Protein AF-A0A955N5V7-F1 (afdb_monomer_lite)

Secondary structure (DSSP, 8-state):
-HHHHHHHHHHHHHHHHHHHHHHHHHHHHHHHHHHHHHHHHHHHHTGGGGHHHHHHHHHHHHHHHHHHHHHHHHHHHHHHHHHHHHHHHHHHHHHHHHHHHHHHHHHHHHHHHHHHHHHHHHHHHHHHHHHHHHHHHHHHHHHHHHHHHHHHHHHHHHHHHHHHHHHHHHHHHHHHHHSS--GGGHHHHHHHHHHHHHH--SHHHHHHHHHHHHTS---------SSS------

pLDDT: mean 82.28, std 16.66, range [31.59, 96.81]

Foldseek 3Di:
DVVLLVVLVVLLVVLVVLLVVLVVQLVVLVVQLVVLVVQLVVLVVVPPVSVVSNVVSVVSNVVSVVSNVVSVVSNVVSVVSNVVSVVVSVVVVVVVVVVPPVVVVVVVVVVVVVVVVVVVVVVVVVVVVVVVVVVVVVVVVVVVVVVVVVVVVVVVVVCCLVVVLVVQLVVLVVVVVVDDDPCVSVVVSVVSVVVNCVSDPDPLVNQCVVCVVVVHDRPPPPPPPPDDDPPDDD

Sequence (234 aa):
TLATVNVMEQALETTSRISEVVEEVEFIADQTRLLALNAAIEAARAGEHGRGFAVVADEVTKLANRSAQASEQIRTLATTVKGTTESAMSELQVLASLDLSETIEAQNKVLEMIKVMALKNEALKQSVGNNSGRSRELGEDVGQIVMSMQFQDITRQKLEHVYQPLERIHAPLQAVVDDNGETDMIPKVLEELRNIEHTYTMESERLTMESARSGQKAVIIGTGSDEGDNITLF

Structure (mmCIF, N/CA/C/O backbone):
data_AF-A0A955N5V7-F1
#
_entry.id   AF-A0A955N5V7-F1
#
loop_
_atom_site.group_PDB
_atom_site.id
_atom_site.type_symbol
_atom_site.label_atom_id
_atom_site.label_alt_id
_atom_site.label_comp_id
_atom_site.label_asym_id
_atom_site.label_entity_id
_atom_site.label_seq_id
_atom_site.pdbx_PDB_ins_code
_atom_site.Cartn_x
_atom_site.Cartn_y
_atom_site.Cartn_z
_atom_site.occupancy
_atom_site.B_iso_or_equiv
_atom_site.auth_seq_id
_atom_site.auth_comp_id
_atom_site.auth_asym_id
_atom_site.auth_atom_id
_atom_site.pdbx_PDB_model_num
ATOM 1 N N . THR A 1 1 ? -7.198 -7.766 8.676 1.00 65.62 1 THR A N 1
ATOM 2 C CA . THR A 1 1 ? -8.543 -7.188 8.489 1.00 65.62 1 THR A CA 1
ATOM 3 C C . THR A 1 1 ? -9.622 -8.144 8.972 1.00 65.62 1 THR A C 1
ATOM 5 O O . THR A 1 1 ? -10.214 -7.838 9.990 1.00 65.62 1 THR A O 1
ATOM 8 N N . LEU A 1 2 ? -9.817 -9.331 8.376 1.00 71.56 2 LEU A N 1
ATOM 9 C CA . LEU A 1 2 ? -10.842 -10.305 8.825 1.00 71.56 2 LEU A CA 1
ATOM 10 C C . LEU A 1 2 ? -10.710 -10.738 10.297 1.00 71.56 2 LEU A C 1
ATOM 12 O O . LEU A 1 2 ? -11.691 -10.727 11.031 1.00 71.56 2 LEU A O 1
ATOM 16 N N . ALA A 1 3 ? -9.495 -11.063 10.752 1.00 78.88 3 ALA A N 1
ATOM 17 C CA . ALA A 1 3 ? -9.255 -11.401 12.160 1.00 78.88 3 ALA A CA 1
ATOM 18 C C . ALA A 1 3 ? -9.577 -10.227 13.104 1.00 78.88 3 ALA A C 1
ATOM 20 O O . ALA A 1 3 ? -10.109 -10.425 14.188 1.00 78.88 3 ALA A O 1
ATOM 21 N N . THR A 1 4 ? -9.286 -9.001 12.669 1.00 80.75 4 THR A N 1
ATOM 22 C CA . THR A 1 4 ? -9.525 -7.769 13.427 1.00 80.75 4 THR A CA 1
ATOM 23 C C . THR A 1 4 ? -11.019 -7.460 13.543 1.00 80.75 4 THR A C 1
ATOM 25 O O . THR A 1 4 ? -11.477 -7.091 14.617 1.00 80.75 4 THR A O 1
ATOM 28 N N . VAL A 1 5 ? -11.782 -7.674 12.464 1.00 85.56 5 VAL A N 1
ATOM 29 C CA . VAL A 1 5 ? -13.248 -7.528 12.443 1.00 85.56 5 VAL A CA 1
ATOM 30 C C . VAL A 1 5 ? -13.909 -8.530 13.391 1.00 85.56 5 VAL A C 1
ATOM 32 O O . VAL A 1 5 ? -14.740 -8.134 14.198 1.00 85.56 5 VAL A O 1
ATOM 35 N N . ASN A 1 6 ? -13.480 -9.795 13.369 1.00 87.75 6 ASN A N 1
ATOM 36 C CA . ASN A 1 6 ? -14.024 -10.834 14.250 1.00 87.75 6 ASN A CA 1
ATOM 37 C C . ASN A 1 6 ? -13.771 -10.519 15.742 1.00 87.75 6 ASN A C 1
ATOM 39 O O . ASN A 1 6 ? -14.663 -10.643 16.573 1.00 87.75 6 ASN A O 1
ATOM 43 N N . VAL A 1 7 ? -12.579 -10.012 16.086 1.00 90.00 7 VAL A N 1
ATOM 44 C CA . VAL A 1 7 ? -12.280 -9.563 17.460 1.00 90.00 7 VAL A CA 1
ATOM 45 C C . VAL A 1 7 ? -13.183 -8.398 17.890 1.00 90.00 7 VAL A C 1
ATOM 47 O O . VAL A 1 7 ? -13.603 -8.352 19.045 1.00 90.00 7 VAL A O 1
ATOM 50 N N . MET A 1 8 ? -13.512 -7.471 16.986 1.00 90.12 8 MET A N 1
ATOM 51 C CA . MET A 1 8 ? -14.436 -6.370 17.289 1.00 90.12 8 MET A CA 1
ATOM 52 C C . MET A 1 8 ? -15.885 -6.846 17.455 1.00 90.12 8 MET A C 1
ATOM 54 O O . MET A 1 8 ? -16.560 -6.385 18.371 1.00 90.12 8 MET A O 1
ATOM 58 N N . GLU A 1 9 ? -16.352 -7.807 16.651 1.00 91.12 9 GLU A N 1
ATOM 59 C CA . GLU A 1 9 ? -17.670 -8.437 16.847 1.00 91.12 9 GLU A CA 1
ATOM 60 C C . GLU A 1 9 ? -17.763 -9.132 18.210 1.00 91.12 9 GLU A C 1
ATOM 62 O O . GLU A 1 9 ? -18.721 -8.919 18.953 1.00 91.12 9 GLU A O 1
ATOM 67 N N . GLN A 1 10 ? -16.730 -9.889 18.589 1.00 93.06 10 GLN A N 1
ATOM 68 C CA . GLN A 1 10 ? -16.655 -10.522 19.909 1.00 93.06 10 GLN A CA 1
ATOM 69 C C . GLN A 1 10 ? -16.638 -9.497 21.050 1.00 93.06 10 GLN A C 1
ATOM 71 O O . GLN A 1 10 ? -17.238 -9.729 22.104 1.00 93.06 10 GLN A O 1
ATOM 76 N N . ALA A 1 11 ? -15.966 -8.358 20.859 1.00 91.75 11 ALA A N 1
ATOM 77 C CA . ALA A 1 11 ? -15.975 -7.272 21.831 1.00 91.75 11 ALA A CA 1
ATOM 78 C C . ALA A 1 11 ? -17.388 -6.691 21.999 1.00 91.75 11 ALA A C 1
ATOM 80 O O . ALA A 1 11 ? -17.841 -6.554 23.134 1.00 91.75 11 ALA A O 1
ATOM 81 N N . LEU A 1 12 ? -18.114 -6.439 20.901 1.00 93.69 12 LEU A N 1
ATOM 82 C CA . LEU A 1 12 ? -19.502 -5.960 20.938 1.00 93.69 12 LEU A CA 1
ATOM 83 C C . LEU A 1 12 ? -20.442 -6.949 21.630 1.00 93.69 12 LEU A C 1
ATOM 85 O O . LEU A 1 12 ? -21.242 -6.544 22.476 1.00 93.69 12 LEU A O 1
ATOM 89 N N . GLU A 1 13 ? -20.320 -8.241 21.322 1.00 94.38 13 GLU A N 1
ATOM 90 C CA . GLU A 1 13 ? -21.098 -9.295 21.978 1.00 94.38 13 GLU A CA 1
ATOM 91 C C . GLU A 1 13 ? -20.817 -9.326 23.488 1.00 94.38 13 GLU A C 1
ATOM 93 O O . GLU A 1 13 ? -21.736 -9.335 24.310 1.00 94.38 13 GLU A O 1
ATOM 98 N N . THR A 1 14 ? -19.540 -9.260 23.871 1.00 93.50 14 THR A N 1
ATOM 99 C CA . THR A 1 14 ? -19.126 -9.231 25.279 1.00 93.50 14 THR A CA 1
ATOM 100 C C . THR A 1 14 ? -19.667 -7.993 25.991 1.00 93.50 14 THR A C 1
ATOM 102 O O . THR A 1 14 ? -20.168 -8.096 27.109 1.00 93.50 14 THR A O 1
ATOM 105 N N . THR A 1 15 ? -19.616 -6.822 25.353 1.00 93.69 15 THR A N 1
ATOM 106 C CA . THR A 1 15 ? -20.176 -5.583 25.904 1.00 93.69 15 THR A CA 1
ATOM 107 C C . THR A 1 15 ? -21.695 -5.663 26.071 1.00 93.69 15 THR A C 1
ATOM 109 O O . THR A 1 15 ? -22.199 -5.222 27.101 1.00 93.69 15 THR A O 1
ATOM 112 N N . SER A 1 16 ? -22.418 -6.282 25.132 1.00 92.12 16 SER A N 1
ATOM 113 C CA . SER A 1 16 ? -23.866 -6.515 25.260 1.00 92.12 16 SER A CA 1
ATOM 114 C C . SER A 1 16 ? -24.191 -7.387 26.473 1.00 92.12 16 SER A C 1
ATOM 116 O O . SER A 1 16 ? -25.044 -7.036 27.284 1.00 92.12 16 SER A O 1
ATOM 118 N N . ARG A 1 17 ? -23.444 -8.481 26.659 1.00 94.12 17 ARG A N 1
ATOM 119 C CA . ARG A 1 17 ? -23.600 -9.366 27.823 1.00 94.12 17 ARG A CA 1
ATOM 120 C C . ARG A 1 17 ? -23.289 -8.656 29.140 1.00 94.12 17 ARG A C 1
ATOM 122 O O . ARG A 1 17 ? -23.947 -8.913 30.142 1.00 94.12 17 ARG A O 1
ATOM 129 N N . ILE A 1 18 ? -22.307 -7.750 29.155 1.00 93.62 18 ILE A N 1
ATOM 130 C CA . ILE A 1 18 ? -22.038 -6.903 30.327 1.00 93.62 18 ILE A CA 1
ATOM 131 C C . ILE A 1 18 ? -23.254 -6.023 30.634 1.00 93.62 18 ILE A C 1
ATOM 133 O O . ILE A 1 18 ? -23.635 -5.924 31.796 1.00 93.62 18 ILE A O 1
ATOM 137 N N . SER A 1 19 ? -23.881 -5.408 29.626 1.00 92.75 19 SER A N 1
ATOM 138 C CA . SER A 1 19 ? -25.079 -4.584 29.832 1.00 92.75 19 SER A CA 1
ATOM 139 C C . SER A 1 19 ? -26.250 -5.370 30.430 1.00 92.75 19 SER A C 1
ATOM 141 O O . SER A 1 19 ? -26.906 -4.848 31.329 1.00 92.75 19 SER A O 1
ATOM 143 N N . GLU A 1 20 ? -26.469 -6.615 29.998 1.00 94.38 20 GLU A N 1
ATOM 144 C CA . GLU A 1 20 ? -27.498 -7.506 30.564 1.00 94.38 20 GLU A CA 1
ATOM 145 C C . GLU A 1 20 ? -27.231 -7.822 32.044 1.00 94.38 20 GLU A C 1
ATOM 147 O O . GLU A 1 20 ? -28.115 -7.680 32.886 1.00 94.38 20 GLU A O 1
ATOM 152 N N . VAL A 1 21 ? -25.990 -8.183 32.388 1.00 94.56 21 VAL A N 1
ATOM 153 C CA . VAL A 1 21 ? -25.603 -8.468 33.782 1.00 94.56 21 VAL A CA 1
ATOM 154 C C . VAL A 1 21 ? -25.748 -7.224 34.661 1.00 94.56 21 VAL A C 1
ATOM 156 O O . VAL A 1 21 ? -26.197 -7.312 35.800 1.00 94.56 21 VAL A O 1
ATOM 159 N N . VAL A 1 22 ? -25.381 -6.049 34.148 1.00 95.38 22 VAL A N 1
ATOM 160 C CA . VAL A 1 22 ? -25.518 -4.779 34.877 1.00 95.38 22 VAL A CA 1
ATOM 161 C C . VAL A 1 22 ? -26.985 -4.450 35.162 1.00 95.38 22 VAL A C 1
ATOM 163 O O . VAL A 1 22 ? -27.292 -3.972 36.251 1.00 95.38 22 VAL A O 1
ATOM 166 N N . GLU A 1 23 ? -27.890 -4.737 34.225 1.00 93.44 23 GLU A N 1
ATOM 167 C CA . GLU A 1 23 ? -29.333 -4.562 34.418 1.00 93.44 23 GLU A CA 1
ATOM 168 C C . GLU A 1 23 ? -29.894 -5.505 35.492 1.00 93.44 23 GLU A C 1
ATOM 170 O O . GLU A 1 23 ? -30.680 -5.080 36.338 1.00 93.44 23 GLU A O 1
ATOM 175 N N . GLU A 1 24 ? -29.424 -6.754 35.539 1.00 96.06 24 GLU A N 1
ATOM 176 C CA . GLU A 1 24 ? -29.772 -7.689 36.614 1.00 96.06 24 GLU A CA 1
ATOM 177 C C . GLU A 1 24 ? -29.267 -7.203 37.986 1.00 96.06 24 GLU A C 1
ATOM 179 O O . GLU A 1 24 ? -29.998 -7.251 38.977 1.00 96.06 24 GLU A O 1
ATOM 184 N N . VAL A 1 25 ? -28.038 -6.679 38.060 1.00 94.38 25 VAL A N 1
ATOM 185 C CA . VAL A 1 25 ? -27.474 -6.133 39.308 1.00 94.38 25 VAL A CA 1
ATOM 186 C C . VAL A 1 25 ? -28.246 -4.899 39.782 1.00 94.38 25 VAL A C 1
ATOM 188 O O . VAL A 1 25 ? -28.483 -4.753 40.983 1.00 94.38 25 VAL A O 1
ATOM 191 N N . GLU A 1 26 ? -28.665 -4.028 38.864 1.00 94.06 26 GLU A N 1
ATOM 192 C CA . GLU A 1 26 ? -29.501 -2.864 39.172 1.00 94.06 26 GLU A CA 1
ATOM 193 C C . GLU A 1 26 ? -30.865 -3.297 39.730 1.00 94.06 26 GLU A C 1
ATOM 195 O O . GLU A 1 26 ? -31.288 -2.817 40.784 1.00 94.06 26 GLU A O 1
ATOM 200 N N . PHE A 1 27 ? -31.494 -4.298 39.109 1.00 95.06 27 PHE A N 1
ATOM 201 C CA . PHE A 1 27 ? -32.735 -4.890 39.603 1.00 95.06 27 PHE A CA 1
ATOM 202 C C . PHE A 1 27 ? -32.583 -5.494 41.013 1.00 95.06 27 PHE A C 1
ATOM 204 O O . PHE A 1 27 ? -33.427 -5.2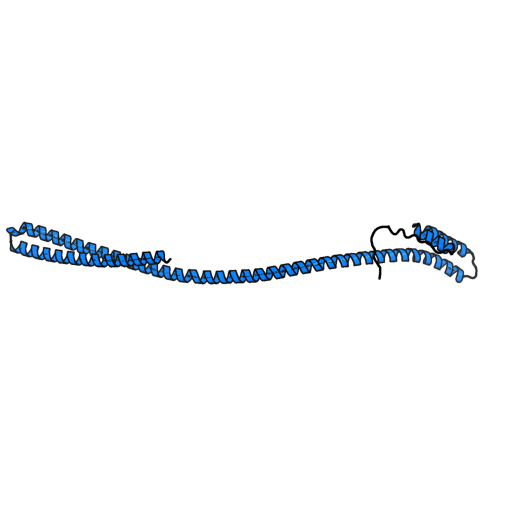66 41.886 1.00 95.06 27 PHE A O 1
ATOM 211 N N . ILE A 1 28 ? -31.491 -6.219 41.280 1.00 94.75 28 ILE A N 1
ATOM 212 C CA . ILE A 1 28 ? -31.186 -6.767 42.614 1.00 94.75 28 ILE A CA 1
ATOM 213 C C . ILE A 1 28 ? -30.969 -5.640 43.633 1.00 94.75 28 ILE A C 1
ATOM 215 O O . ILE A 1 28 ? -31.430 -5.744 44.776 1.00 94.75 28 ILE A O 1
ATOM 219 N N . ALA A 1 29 ? -30.285 -4.560 43.248 1.00 94.94 29 ALA A N 1
ATOM 220 C CA . ALA A 1 29 ? -30.069 -3.406 44.114 1.00 94.94 29 ALA A CA 1
ATOM 221 C C . ALA A 1 29 ? -31.404 -2.748 44.505 1.00 94.94 29 ALA A C 1
ATOM 223 O O . ALA A 1 29 ? -31.631 -2.492 45.690 1.00 94.94 29 ALA A O 1
ATOM 224 N N . ASP A 1 30 ? -32.323 -2.572 43.556 1.00 94.38 30 ASP A N 1
ATOM 225 C CA . ASP A 1 30 ? -33.658 -2.023 43.811 1.00 94.38 30 ASP A CA 1
ATOM 226 C C . ASP A 1 30 ? -34.514 -2.928 44.706 1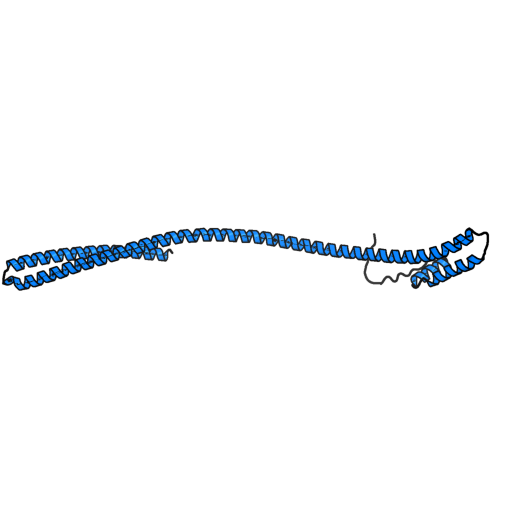.00 94.38 30 ASP A C 1
ATOM 228 O O . ASP A 1 30 ? -35.151 -2.450 45.654 1.00 94.38 30 ASP A O 1
ATOM 232 N N . GLN A 1 31 ? -34.487 -4.245 44.482 1.00 96.75 31 GLN A N 1
ATOM 233 C CA . GLN A 1 31 ? -35.154 -5.205 45.367 1.00 96.75 31 GLN A CA 1
ATOM 234 C C . GLN A 1 31 ? -34.576 -5.177 46.783 1.00 96.75 31 GLN A C 1
ATOM 236 O O . GLN A 1 31 ? -35.322 -5.172 47.764 1.00 96.75 31 GLN A O 1
ATOM 241 N N . THR A 1 32 ? -33.250 -5.115 46.901 1.00 95.50 32 THR A N 1
ATOM 242 C CA . THR A 1 32 ? -32.556 -5.025 48.191 1.00 95.50 32 THR A CA 1
ATOM 243 C C . THR A 1 32 ? -32.935 -3.736 48.915 1.00 95.50 32 THR A C 1
ATOM 245 O O . THR A 1 32 ? -33.173 -3.751 50.123 1.00 95.50 32 THR A O 1
ATOM 248 N N . ARG A 1 33 ? -33.074 -2.628 48.177 1.00 93.50 33 ARG A N 1
ATOM 249 C CA . ARG A 1 33 ? -33.538 -1.349 48.719 1.00 93.50 33 ARG A CA 1
ATOM 250 C C . ARG A 1 33 ? -34.971 -1.434 49.240 1.00 93.50 33 ARG A C 1
ATOM 252 O O . ARG A 1 33 ? -35.251 -0.935 50.327 1.00 93.50 33 ARG A O 1
ATOM 259 N N . LEU A 1 34 ? -35.871 -2.084 48.502 1.00 95.06 34 LEU A N 1
ATOM 260 C CA . LEU A 1 34 ? -37.255 -2.313 48.935 1.00 95.06 34 LEU A CA 1
ATOM 261 C C . LEU A 1 34 ? -37.338 -3.216 50.172 1.00 95.06 34 LEU A C 1
ATOM 263 O O . LEU A 1 34 ? -38.094 -2.926 51.099 1.00 95.06 34 LEU A O 1
ATOM 267 N N . LEU A 1 35 ? -36.538 -4.283 50.220 1.00 94.75 35 LEU A N 1
ATOM 268 C CA . LEU A 1 35 ? -36.431 -5.159 51.388 1.00 94.75 35 LEU A CA 1
ATOM 269 C C . LEU A 1 35 ? -35.928 -4.400 52.621 1.00 94.75 35 LEU A C 1
ATOM 271 O O . LEU A 1 35 ? -36.496 -4.542 53.705 1.00 94.75 35 LEU A O 1
ATOM 275 N N . ALA A 1 36 ? -34.906 -3.560 52.451 1.00 95.06 36 ALA A N 1
ATOM 276 C CA . ALA A 1 36 ? -34.367 -2.723 53.514 1.00 95.06 36 ALA A CA 1
ATOM 277 C C . ALA A 1 36 ? -35.389 -1.694 54.012 1.00 95.06 36 ALA A C 1
ATOM 279 O O . ALA A 1 36 ? -35.537 -1.510 55.218 1.00 95.06 36 ALA A O 1
ATOM 280 N N . LEU A 1 37 ? -36.158 -1.086 53.106 1.00 93.19 37 LEU A N 1
ATOM 281 C CA . LEU A 1 37 ? -37.239 -0.170 53.465 1.00 93.19 37 LEU A CA 1
ATOM 282 C C . LEU A 1 37 ? -38.325 -0.873 54.293 1.00 93.19 37 LEU A C 1
ATOM 284 O O . LEU A 1 37 ? -38.742 -0.353 55.326 1.00 93.19 37 LEU A O 1
ATOM 288 N N . ASN A 1 38 ? -38.743 -2.074 53.887 1.00 93.56 38 ASN A N 1
ATOM 289 C CA . ASN A 1 38 ? -39.705 -2.873 54.649 1.00 93.56 38 ASN A CA 1
ATOM 290 C C . ASN A 1 38 ? -39.162 -3.236 56.041 1.00 93.56 38 ASN A C 1
ATOM 292 O O . ASN A 1 38 ? -39.891 -3.151 57.029 1.00 93.56 38 ASN A O 1
ATOM 296 N N . ALA A 1 39 ? -37.872 -3.573 56.140 1.00 93.19 39 ALA A N 1
ATOM 297 C CA . ALA A 1 39 ? -37.212 -3.833 57.418 1.00 93.19 39 ALA A CA 1
ATOM 298 C C . ALA A 1 39 ? -37.135 -2.578 58.305 1.00 93.19 39 ALA A C 1
ATOM 300 O O . ALA A 1 39 ? -37.344 -2.676 59.512 1.00 93.19 39 ALA A O 1
ATOM 301 N N . ALA A 1 40 ? -36.894 -1.398 57.725 1.00 93.06 40 ALA A N 1
ATOM 302 C CA . ALA A 1 40 ? -36.892 -0.128 58.449 1.00 93.06 40 ALA A CA 1
ATOM 303 C C . ALA A 1 40 ? -38.285 0.220 59.002 1.00 93.06 40 ALA A C 1
ATOM 305 O O . ALA A 1 40 ? -38.401 0.657 60.149 1.00 93.06 40 ALA A O 1
ATOM 306 N N . ILE A 1 41 ? -39.347 -0.020 58.221 1.00 91.88 41 ILE A N 1
ATOM 307 C CA . ILE A 1 41 ? -40.740 0.168 58.657 1.00 91.88 41 ILE A CA 1
ATOM 308 C C . ILE A 1 41 ? -41.062 -0.759 59.835 1.00 91.88 41 ILE A C 1
ATOM 310 O O . ILE A 1 41 ? -41.598 -0.307 60.848 1.00 91.88 41 ILE A O 1
ATOM 314 N N . GLU A 1 42 ? -40.703 -2.041 59.741 1.00 93.62 42 GLU A N 1
ATOM 315 C CA . GLU A 1 42 ? -41.002 -3.006 60.802 1.00 93.62 42 GLU A CA 1
ATOM 316 C C . GLU A 1 42 ? -40.146 -2.763 62.059 1.00 93.62 42 GLU A C 1
ATOM 318 O O . GLU A 1 42 ? -40.632 -2.891 63.184 1.00 93.62 42 GLU A O 1
ATOM 323 N N . ALA A 1 43 ? -38.903 -2.300 61.891 1.00 93.31 43 ALA A N 1
ATOM 324 C CA . ALA A 1 43 ? -38.058 -1.845 62.991 1.00 93.31 43 ALA A CA 1
ATOM 325 C C . ALA A 1 43 ? -38.657 -0.627 63.716 1.00 93.31 43 ALA A C 1
ATOM 327 O O . ALA A 1 43 ? -38.667 -0.593 64.947 1.00 93.31 43 ALA A O 1
ATOM 328 N N . ALA A 1 44 ? -39.212 0.342 62.979 1.00 91.56 44 ALA A N 1
ATOM 329 C CA . ALA A 1 44 ? -39.926 1.475 63.568 1.00 91.56 44 ALA A CA 1
ATOM 330 C C . ALA A 1 44 ? -41.194 1.024 64.315 1.00 91.56 44 ALA A C 1
ATOM 332 O O . ALA A 1 44 ? -41.505 1.541 65.389 1.00 91.56 44 ALA A O 1
ATOM 333 N N . ARG A 1 45 ? -41.898 0.016 63.785 1.00 92.69 45 ARG A N 1
ATOM 334 C CA . ARG A 1 45 ? -43.103 -0.562 64.394 1.00 92.69 45 ARG A CA 1
ATOM 335 C C . ARG A 1 45 ? -42.818 -1.313 65.698 1.00 92.69 45 ARG A C 1
ATOM 337 O O . ARG A 1 45 ? -43.640 -1.271 66.611 1.00 92.69 45 ARG A O 1
ATOM 344 N N . ALA A 1 46 ? -41.657 -1.957 65.806 1.00 92.75 46 ALA A N 1
ATOM 345 C CA . ALA A 1 46 ? -41.200 -2.651 67.012 1.00 92.75 46 ALA A CA 1
ATOM 346 C C . ALA A 1 46 ? -40.694 -1.707 68.130 1.00 92.75 46 ALA A C 1
ATOM 348 O O . ALA A 1 46 ? -40.374 -2.171 69.228 1.00 92.75 46 ALA A O 1
ATOM 349 N N . GLY A 1 47 ? -40.619 -0.392 67.880 1.00 89.94 47 GLY A N 1
ATOM 350 C CA . GLY A 1 47 ? -40.224 0.611 68.871 1.00 89.94 47 GLY A CA 1
ATOM 351 C C . GLY A 1 47 ? -38.815 0.375 69.429 1.00 89.94 47 GLY A C 1
ATOM 352 O O . GLY A 1 47 ? -37.854 0.209 68.679 1.00 89.94 47 GLY A O 1
ATOM 353 N N . GLU A 1 48 ? -38.676 0.334 70.758 1.00 88.50 48 GLU A N 1
ATOM 354 C CA . GLU A 1 48 ? -37.378 0.125 71.429 1.00 88.50 48 GLU A CA 1
ATOM 355 C C . GLU A 1 48 ? -36.731 -1.228 71.083 1.00 88.50 48 GLU A C 1
ATOM 357 O O . GLU A 1 48 ? -35.507 -1.317 70.982 1.00 88.50 48 GLU A O 1
ATOM 362 N N . HIS A 1 49 ? -37.528 -2.271 70.821 1.00 88.88 49 HIS A N 1
ATOM 363 C CA . HIS A 1 49 ? -37.015 -3.594 70.445 1.00 88.88 49 HIS A CA 1
ATOM 364 C C . HIS A 1 49 ? -36.467 -3.644 69.007 1.00 88.88 49 HIS A C 1
ATOM 366 O O . HIS A 1 49 ? -35.697 -4.544 68.675 1.00 88.88 49 HIS A O 1
ATOM 372 N N . GLY A 1 50 ? -36.827 -2.674 68.159 1.00 90.25 50 GLY A N 1
ATOM 373 C CA . GLY A 1 50 ? -36.422 -2.600 66.753 1.00 90.25 50 GLY A CA 1
ATOM 374 C C . GLY A 1 50 ? -35.155 -1.785 66.481 1.00 90.25 50 GLY A C 1
ATOM 375 O O . GLY A 1 50 ? -34.679 -1.774 65.348 1.00 90.25 50 GLY A O 1
ATOM 376 N N . ARG A 1 51 ? -34.562 -1.126 67.489 1.00 88.31 51 ARG A N 1
ATOM 377 C CA . ARG A 1 51 ? -33.420 -0.204 67.305 1.00 88.31 51 ARG A CA 1
ATOM 378 C C . ARG A 1 51 ? -32.227 -0.814 66.562 1.00 88.31 51 ARG A C 1
ATOM 380 O O . ARG A 1 51 ? -31.661 -0.160 65.692 1.00 88.31 51 ARG A O 1
ATOM 387 N N . GLY A 1 52 ? -31.859 -2.058 66.872 1.00 90.38 52 GLY A N 1
ATOM 388 C CA . GLY A 1 52 ? -30.768 -2.755 66.179 1.00 90.38 52 GLY A CA 1
ATOM 389 C C . GLY A 1 52 ? -31.097 -3.067 64.715 1.00 90.38 52 GLY A C 1
ATOM 390 O O . GLY A 1 52 ? -30.252 -2.886 63.842 1.00 90.38 52 GLY A O 1
ATOM 391 N N . PHE A 1 53 ? -32.344 -3.457 64.432 1.00 91.06 53 PHE A N 1
ATOM 392 C CA . PHE A 1 53 ? -32.818 -3.718 63.070 1.00 91.06 53 PHE A CA 1
ATOM 393 C C . PHE A 1 53 ? -32.910 -2.442 62.231 1.00 91.06 53 PHE A C 1
ATOM 395 O O . PHE A 1 53 ? -32.607 -2.488 61.043 1.00 91.06 53 PHE A O 1
ATOM 402 N N . ALA A 1 54 ? -33.245 -1.303 62.843 1.00 92.69 54 ALA A N 1
ATOM 403 C CA . ALA A 1 54 ? -33.275 -0.012 62.159 1.00 92.69 54 ALA A CA 1
ATOM 404 C C . ALA A 1 54 ? -31.889 0.379 61.623 1.00 92.69 54 ALA A C 1
ATOM 406 O O . ALA A 1 54 ? -31.777 0.783 60.471 1.00 92.69 54 ALA A O 1
ATOM 407 N N . VAL A 1 55 ? -30.825 0.193 62.418 1.00 93.62 55 VAL A N 1
ATOM 408 C CA . VAL A 1 55 ? -29.443 0.487 61.989 1.00 93.62 55 VAL A CA 1
ATOM 409 C C . VAL A 1 55 ? -29.014 -0.419 60.833 1.00 93.62 55 VAL A C 1
ATOM 411 O O . VAL A 1 55 ? -28.415 0.052 59.869 1.00 93.62 55 VAL A O 1
ATOM 414 N N . VAL A 1 56 ? -29.345 -1.713 60.904 1.00 94.69 56 VAL A N 1
ATOM 415 C CA . VAL A 1 56 ? -29.039 -2.664 59.824 1.00 94.69 56 VAL A CA 1
ATOM 416 C C . VAL A 1 56 ? -29.801 -2.303 58.547 1.00 94.69 56 VAL A C 1
ATOM 418 O O . VAL A 1 56 ? -29.202 -2.276 57.477 1.00 94.69 56 VAL A O 1
ATOM 421 N N . ALA A 1 57 ? -31.091 -1.977 58.641 1.00 95.06 57 ALA A N 1
ATOM 422 C CA . ALA A 1 57 ? -31.906 -1.586 57.491 1.00 95.06 57 ALA A CA 1
ATOM 423 C C . ALA A 1 57 ? -31.378 -0.314 56.797 1.00 95.06 57 ALA A C 1
ATOM 425 O O . ALA A 1 57 ? -31.340 -0.242 55.565 1.00 95.06 57 ALA A O 1
ATOM 426 N N . ASP A 1 58 ? -30.904 0.662 57.573 1.00 94.44 58 ASP A N 1
ATOM 427 C CA . ASP A 1 58 ? -30.289 1.884 57.048 1.00 94.44 58 ASP A CA 1
ATOM 428 C C . ASP A 1 58 ? -28.980 1.587 56.297 1.00 94.44 58 ASP A C 1
ATOM 430 O O . ASP A 1 58 ? -28.732 2.118 55.210 1.00 94.44 58 ASP A O 1
ATOM 434 N N . GLU A 1 59 ? -28.152 0.686 56.834 1.00 96.44 59 GLU A N 1
ATOM 435 C CA . GLU A 1 59 ? -26.892 0.295 56.198 1.00 96.44 59 GLU A CA 1
ATOM 436 C C . GLU A 1 59 ? -27.126 -0.513 54.912 1.00 96.44 59 GLU A C 1
ATOM 438 O O . GLU A 1 59 ? -26.488 -0.249 53.890 1.00 96.44 59 GLU A O 1
ATOM 443 N N . VAL A 1 60 ? -28.106 -1.425 54.909 1.00 96.38 60 VAL A N 1
ATOM 444 C CA . VAL A 1 60 ? -28.513 -2.170 53.703 1.00 96.38 60 VAL A CA 1
ATOM 445 C C . VAL A 1 60 ? -29.046 -1.216 52.628 1.00 96.38 60 VAL A C 1
ATOM 447 O O . VAL A 1 60 ? -28.703 -1.366 51.456 1.00 96.38 60 VAL A O 1
ATOM 450 N N . THR A 1 61 ? -29.807 -0.183 53.005 1.00 94.62 61 THR A N 1
ATOM 451 C CA . THR A 1 61 ? -30.285 0.848 52.065 1.00 94.62 61 THR A CA 1
ATOM 452 C C . THR A 1 61 ? -29.122 1.611 51.424 1.00 94.62 61 THR A C 1
ATOM 454 O O . THR A 1 61 ? -29.113 1.835 50.210 1.00 94.62 61 THR A O 1
ATOM 457 N N . LYS A 1 62 ? -28.104 1.988 52.208 1.00 95.31 62 LYS A N 1
ATOM 458 C CA . LYS A 1 62 ? -26.897 2.649 51.682 1.00 95.31 62 LYS A CA 1
ATOM 459 C C . LYS A 1 62 ? -26.109 1.739 50.740 1.00 95.31 62 LYS A C 1
ATOM 461 O O . LYS A 1 62 ? -25.669 2.206 49.690 1.00 95.31 62 LYS A O 1
ATOM 466 N N . LEU A 1 63 ? -25.945 0.462 51.088 1.00 95.50 63 LEU A N 1
ATOM 467 C CA . LEU A 1 63 ? -25.297 -0.544 50.239 1.00 95.50 63 LEU A CA 1
ATOM 468 C C . LEU A 1 63 ? -26.039 -0.728 48.909 1.00 95.50 63 LEU A C 1
ATOM 470 O O . LEU A 1 63 ? -25.404 -0.690 47.857 1.00 95.50 63 LEU A O 1
ATOM 474 N N . ALA A 1 64 ? -27.368 -0.837 48.948 1.00 95.44 64 ALA A N 1
ATOM 475 C CA . ALA A 1 64 ? -28.206 -0.940 47.757 1.00 95.44 64 ALA A CA 1
ATOM 476 C C . ALA A 1 64 ? -28.049 0.283 46.837 1.00 95.44 64 ALA A C 1
ATOM 478 O O . ALA A 1 64 ? -27.754 0.129 45.654 1.00 95.44 64 ALA A O 1
ATOM 479 N N . ASN A 1 65 ? -28.129 1.501 47.387 1.00 94.88 65 ASN A N 1
ATOM 480 C CA . ASN A 1 65 ? -27.926 2.731 46.611 1.00 94.88 65 ASN A CA 1
ATOM 481 C C . ASN A 1 65 ? -26.517 2.803 45.991 1.00 94.88 65 ASN A C 1
ATOM 483 O O . ASN A 1 65 ? -26.368 3.203 44.837 1.00 94.88 65 ASN A O 1
ATOM 487 N N . ARG A 1 66 ? -25.475 2.390 46.728 1.00 96.19 66 ARG A N 1
ATOM 488 C CA . ARG A 1 66 ? -24.101 2.324 46.199 1.00 96.19 66 ARG A CA 1
ATOM 489 C C . ARG A 1 66 ? -23.965 1.297 45.071 1.00 96.19 66 ARG A C 1
ATOM 491 O O . ARG A 1 66 ? -23.244 1.565 44.114 1.00 96.19 66 ARG A O 1
ATOM 498 N N . SER A 1 67 ? -24.653 0.158 45.163 1.00 95.25 67 SER A N 1
ATOM 499 C CA . SER A 1 67 ? -24.679 -0.864 44.107 1.00 95.25 67 SER A CA 1
ATOM 500 C C . SER A 1 67 ? -25.366 -0.359 42.836 1.00 95.25 67 SER A C 1
ATOM 502 O O . SER A 1 67 ? -24.831 -0.533 41.742 1.00 95.25 67 SER A O 1
ATOM 504 N N . ALA A 1 68 ? -26.501 0.333 42.972 1.00 93.62 68 ALA A N 1
ATOM 505 C CA . ALA A 1 68 ? -27.200 0.959 41.847 1.00 93.62 68 ALA A CA 1
ATOM 506 C C . ALA A 1 68 ? -26.322 2.020 41.158 1.00 93.62 68 ALA A C 1
ATOM 508 O O . ALA A 1 68 ? -26.154 2.004 39.942 1.00 93.62 68 ALA A O 1
ATOM 509 N N . GLN A 1 69 ? -25.656 2.879 41.938 1.00 95.38 69 GLN A N 1
ATOM 510 C CA . GLN A 1 69 ? -24.741 3.885 41.393 1.00 95.38 69 GLN A CA 1
ATOM 511 C C . GLN A 1 69 ? -23.539 3.262 40.661 1.00 95.38 69 GLN A C 1
ATOM 513 O O . GLN A 1 69 ? -23.140 3.754 39.606 1.00 95.38 69 GLN A O 1
ATOM 518 N N . ALA A 1 70 ? -22.957 2.186 41.200 1.00 94.50 70 ALA A N 1
ATOM 519 C CA . ALA A 1 70 ? -21.869 1.468 40.537 1.00 94.50 70 ALA A CA 1
ATOM 520 C C . ALA A 1 70 ? -22.338 0.806 39.229 1.00 94.50 70 ALA A C 1
ATOM 522 O O . ALA A 1 70 ? -21.625 0.854 38.228 1.00 94.50 70 ALA A O 1
ATOM 523 N N . SER A 1 71 ? -23.548 0.245 39.220 1.00 95.44 71 SER A N 1
ATOM 524 C CA . SER A 1 71 ? -24.156 -0.367 38.031 1.00 95.44 71 SER A CA 1
ATOM 525 C C . SER A 1 71 ? -24.337 0.661 36.914 1.00 95.44 71 SER A C 1
ATOM 527 O O . SER A 1 71 ? -23.917 0.419 35.786 1.00 95.44 71 SER A O 1
ATOM 529 N N . GLU A 1 72 ? -24.823 1.860 37.239 1.00 93.69 72 GLU A N 1
ATOM 530 C CA . GLU A 1 72 ? -24.981 2.950 36.267 1.00 93.69 72 GLU A CA 1
ATOM 531 C C . GLU A 1 72 ? -23.640 3.421 35.670 1.00 93.69 72 GLU A C 1
ATOM 533 O O . GLU A 1 72 ? -23.515 3.675 34.466 1.00 93.69 72 GLU A O 1
ATOM 538 N N . GLN A 1 73 ? -22.585 3.475 36.489 1.00 95.38 73 GLN A N 1
ATOM 539 C CA . GLN A 1 73 ? -21.236 3.779 36.002 1.00 95.38 73 GLN A CA 1
ATOM 540 C C . GLN A 1 73 ? -20.726 2.706 35.031 1.00 95.38 73 GLN A C 1
ATOM 542 O O . GLN A 1 73 ? -20.168 3.040 33.983 1.00 95.38 73 GLN A O 1
ATOM 547 N N . ILE A 1 74 ? -20.944 1.424 35.341 1.00 94.50 74 ILE A N 1
ATOM 548 C CA . ILE A 1 74 ? -20.560 0.318 34.453 1.00 94.50 74 ILE A CA 1
ATOM 549 C C . ILE A 1 74 ? -21.379 0.366 33.155 1.00 94.50 74 ILE A C 1
ATOM 551 O O . ILE A 1 74 ? -20.805 0.205 32.079 1.00 94.50 74 ILE A O 1
ATOM 555 N N . ARG A 1 75 ? -22.685 0.661 33.220 1.00 93.38 75 ARG A N 1
ATOM 556 C CA . ARG A 1 75 ? -23.558 0.837 32.044 1.00 93.38 75 ARG A CA 1
ATOM 557 C C . ARG A 1 75 ? -23.034 1.928 31.110 1.00 93.38 75 ARG A C 1
ATOM 559 O O . ARG A 1 75 ? -22.952 1.727 29.894 1.00 93.38 75 ARG A O 1
ATOM 566 N N . THR A 1 76 ? -22.620 3.059 31.677 1.00 94.75 76 THR A N 1
ATOM 567 C CA . THR A 1 76 ? -22.030 4.173 30.921 1.00 94.75 76 THR A CA 1
ATOM 568 C C . THR A 1 76 ? -20.716 3.763 30.249 1.00 94.75 76 THR A C 1
ATOM 570 O O . THR A 1 76 ? -20.502 4.043 29.065 1.00 94.75 76 THR A O 1
ATOM 573 N N . LEU A 1 77 ? -19.841 3.053 30.971 1.00 94.12 77 LEU A N 1
ATOM 574 C CA . LEU A 1 77 ? -18.577 2.546 30.426 1.00 94.12 77 LEU A CA 1
ATOM 575 C C . LEU A 1 77 ? -18.806 1.532 29.299 1.00 94.12 77 LEU A C 1
ATOM 577 O O . LEU A 1 77 ? -18.183 1.650 28.247 1.00 94.12 77 LEU A O 1
ATOM 581 N N . ALA A 1 78 ? -19.730 0.586 29.479 1.00 93.31 78 ALA A N 1
ATOM 582 C CA . ALA A 1 78 ? -20.099 -0.390 28.457 1.00 93.31 78 ALA A CA 1
ATOM 583 C C . ALA A 1 78 ? -20.629 0.304 27.191 1.00 93.31 78 ALA A C 1
ATOM 585 O O . ALA A 1 78 ? -20.177 0.010 26.088 1.00 93.31 78 ALA A O 1
ATOM 586 N N . THR A 1 79 ? -21.508 1.297 27.342 1.00 93.12 79 THR A N 1
ATOM 587 C CA . THR A 1 79 ? -22.030 2.086 26.211 1.00 93.12 79 THR A CA 1
ATOM 588 C C . THR A 1 79 ? -20.914 2.827 25.473 1.00 93.12 79 THR A C 1
ATOM 590 O O . THR A 1 79 ? -20.881 2.845 24.244 1.00 93.12 79 THR A O 1
ATOM 593 N N . THR A 1 80 ? -19.957 3.389 26.215 1.00 95.06 80 THR A N 1
ATOM 594 C CA . THR A 1 80 ? -18.790 4.065 25.632 1.00 95.06 80 THR A CA 1
ATOM 595 C C . THR A 1 80 ? -17.928 3.087 24.831 1.00 95.06 80 THR A C 1
ATOM 597 O O . THR A 1 80 ? -17.580 3.380 23.692 1.00 95.06 80 THR A O 1
ATOM 600 N N . VAL A 1 81 ? -17.627 1.907 25.388 1.00 93.56 81 VAL A N 1
ATOM 601 C CA . VAL A 1 81 ? -16.845 0.856 24.708 1.00 93.56 81 VAL A CA 1
ATOM 602 C C . VAL A 1 81 ? -17.558 0.347 23.455 1.00 93.56 81 VAL A C 1
ATOM 604 O O . VAL A 1 81 ? -16.921 0.135 22.422 1.00 93.56 81 VAL A O 1
ATOM 607 N N . LYS A 1 82 ? -18.883 0.186 23.517 1.00 93.06 82 LYS A N 1
ATOM 608 C CA . LYS A 1 82 ? -19.694 -0.182 22.356 1.00 93.06 82 LYS A CA 1
ATOM 609 C C . LYS A 1 82 ? -19.547 0.854 21.239 1.00 93.06 82 LYS A C 1
ATOM 611 O O . LYS A 1 82 ? -19.177 0.493 20.126 1.00 93.06 82 LYS A O 1
ATOM 616 N N . GLY A 1 83 ? -19.751 2.135 21.550 1.00 94.25 83 GLY A N 1
ATOM 617 C CA . GLY A 1 83 ? -19.668 3.210 20.558 1.00 94.25 83 GLY A CA 1
ATOM 618 C C . GLY A 1 83 ? -18.273 3.376 19.942 1.00 94.25 83 GLY A C 1
ATOM 619 O O . GLY A 1 83 ? -18.151 3.612 18.737 1.00 94.25 83 GLY A O 1
ATOM 620 N N . THR A 1 84 ? -17.203 3.212 20.730 1.00 93.25 84 THR A N 1
ATOM 621 C CA . THR A 1 84 ? -15.832 3.267 20.195 1.00 93.25 84 THR A CA 1
ATOM 622 C C . THR A 1 84 ? -15.518 2.068 19.304 1.00 93.25 84 THR A C 1
ATOM 624 O O . THR A 1 84 ? -14.861 2.233 18.277 1.00 93.25 84 THR A O 1
ATOM 627 N N . THR A 1 85 ? -16.021 0.880 19.646 1.00 93.44 85 THR A N 1
ATOM 628 C CA . THR A 1 85 ? -15.841 -0.333 18.835 1.00 93.44 85 THR A CA 1
ATOM 629 C C . THR A 1 85 ? -16.608 -0.241 17.513 1.00 93.44 85 THR A C 1
ATOM 631 O O . THR A 1 85 ? -16.041 -0.535 16.463 1.00 93.44 85 THR A O 1
ATOM 634 N N . GLU A 1 86 ? -17.855 0.242 17.531 1.00 92.62 86 GLU A N 1
ATOM 635 C CA . GLU A 1 86 ? -18.649 0.490 16.314 1.00 92.62 86 GLU A CA 1
ATOM 636 C C . GLU A 1 86 ? -17.970 1.516 15.391 1.00 92.62 86 GLU A C 1
ATOM 638 O O . GLU A 1 86 ? -17.872 1.301 14.180 1.00 92.62 86 GLU A O 1
ATOM 643 N N . SER A 1 87 ? -17.425 2.598 15.959 1.00 92.44 87 SER A N 1
ATOM 644 C CA . SER A 1 87 ? -16.666 3.601 15.195 1.00 92.44 87 SER A CA 1
ATOM 645 C C . SER A 1 87 ? -15.413 2.994 14.552 1.00 92.44 87 SER A C 1
ATOM 647 O O . SER A 1 87 ? -15.174 3.192 13.361 1.00 92.44 87 SER A O 1
ATOM 649 N N . ALA A 1 88 ? -14.652 2.188 15.301 1.00 89.50 88 ALA A N 1
ATOM 650 C CA . ALA A 1 88 ? -13.463 1.510 14.786 1.00 89.50 88 ALA A CA 1
ATOM 651 C C . ALA A 1 88 ? -13.792 0.506 13.664 1.00 89.50 88 ALA A C 1
ATOM 653 O O . ALA A 1 88 ? -13.037 0.400 12.695 1.00 89.50 88 ALA A O 1
ATOM 654 N N . MET A 1 89 ? -14.930 -0.199 13.745 1.00 88.88 89 MET A N 1
ATOM 655 C CA . MET A 1 89 ? -15.405 -1.063 12.656 1.00 88.88 89 MET A CA 1
ATOM 656 C C . MET A 1 89 ? -15.734 -0.257 11.396 1.00 88.88 89 MET A C 1
ATOM 658 O O . MET A 1 89 ? -15.324 -0.653 10.304 1.00 88.88 89 MET A O 1
ATOM 662 N N . SER A 1 90 ? -16.420 0.882 11.537 1.00 87.75 90 SER A N 1
ATOM 663 C CA . SER A 1 90 ? -16.737 1.765 10.408 1.00 87.75 90 SER A CA 1
ATOM 664 C C . SER A 1 90 ? -15.469 2.292 9.729 1.00 87.75 90 SER A C 1
ATOM 666 O O . SER A 1 90 ? -15.356 2.243 8.504 1.00 87.75 90 SER A O 1
ATOM 668 N N . GLU A 1 91 ? -14.488 2.761 10.505 1.00 86.50 91 GLU A N 1
ATOM 669 C CA . GLU A 1 91 ? -13.204 3.231 9.969 1.00 86.50 91 GLU A CA 1
ATOM 670 C C . GLU A 1 91 ? -12.441 2.114 9.246 1.00 86.50 91 GLU A C 1
ATOM 672 O O . GLU A 1 91 ? -11.944 2.321 8.137 1.00 86.50 91 GLU A O 1
ATOM 677 N N . LEU A 1 92 ? -12.401 0.905 9.818 1.00 83.81 92 LEU A N 1
ATOM 678 C CA . LEU A 1 92 ? -11.781 -0.254 9.173 1.00 83.81 92 LEU A CA 1
ATOM 679 C C . LEU A 1 92 ? -12.464 -0.636 7.857 1.00 83.81 92 LEU A C 1
ATOM 681 O O . LEU A 1 92 ? -11.786 -1.064 6.922 1.00 83.81 92 LEU A O 1
ATOM 685 N N . GLN A 1 93 ? -13.785 -0.495 7.770 1.00 80.56 93 GLN A N 1
ATOM 686 C CA . GLN A 1 93 ? -14.545 -0.811 6.565 1.00 80.56 93 GLN A CA 1
ATOM 687 C C . GLN A 1 93 ? -14.247 0.186 5.437 1.00 80.56 93 GLN A C 1
ATOM 689 O O . GLN A 1 93 ? -14.029 -0.221 4.294 1.00 80.56 93 GLN A O 1
ATOM 694 N N . VAL A 1 94 ? -14.146 1.477 5.772 1.00 81.00 94 VAL A N 1
ATOM 695 C CA . VAL A 1 94 ? -13.702 2.522 4.838 1.00 81.00 94 VAL A CA 1
ATOM 696 C C . VAL A 1 94 ? -12.271 2.249 4.377 1.00 81.00 94 VAL A C 1
ATOM 698 O O . VAL A 1 94 ? -12.022 2.210 3.172 1.00 81.00 94 VAL A O 1
ATOM 701 N N . LEU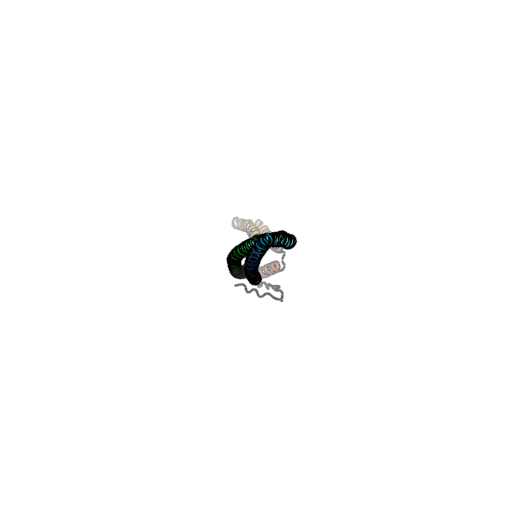 A 1 95 ? -11.351 1.975 5.306 1.00 74.31 95 LEU A N 1
ATOM 702 C CA . LEU A 1 95 ? -9.949 1.696 4.991 1.00 74.31 95 LEU A CA 1
ATOM 703 C C . LEU A 1 95 ? -9.806 0.488 4.051 1.00 74.31 95 LEU A C 1
ATOM 705 O O . LEU A 1 95 ? -9.112 0.569 3.043 1.00 74.31 95 LEU A O 1
ATOM 709 N N . ALA A 1 96 ? -10.522 -0.606 4.325 1.00 72.00 96 ALA A N 1
ATOM 710 C CA . ALA A 1 96 ? -10.500 -1.803 3.486 1.00 72.00 96 ALA A CA 1
ATOM 711 C C . ALA A 1 96 ? -11.027 -1.552 2.061 1.00 72.00 96 ALA A C 1
ATOM 713 O O . ALA A 1 96 ? -10.567 -2.197 1.119 1.00 72.00 96 ALA A O 1
ATOM 714 N N . SER A 1 97 ? -11.982 -0.630 1.896 1.00 70.81 97 SER A N 1
ATOM 715 C CA . SER A 1 97 ? -12.521 -0.264 0.580 1.00 70.81 97 SER A CA 1
ATOM 716 C C . SER A 1 97 ? -11.588 0.650 -0.222 1.00 70.81 97 SER A C 1
ATOM 718 O O . SER A 1 97 ? -11.482 0.497 -1.439 1.00 70.81 97 SER A O 1
ATOM 720 N N . LEU A 1 98 ? -10.883 1.560 0.456 1.00 67.00 98 LEU A N 1
ATOM 721 C CA . LEU A 1 98 ? -9.990 2.533 -0.172 1.00 67.00 98 LEU A CA 1
ATOM 722 C C . LEU A 1 98 ? -8.695 1.869 -0.674 1.00 67.00 98 LEU A C 1
ATOM 724 O O . LEU A 1 98 ? -8.270 2.104 -1.803 1.00 67.00 98 LEU A O 1
ATOM 728 N N . ASP A 1 99 ? -8.116 0.981 0.139 1.00 65.25 99 ASP A N 1
ATOM 729 C CA . ASP A 1 99 ? -6.773 0.421 -0.078 1.00 65.25 99 ASP A CA 1
ATOM 730 C C . ASP A 1 99 ? -6.715 -0.580 -1.251 1.00 65.25 99 ASP A C 1
ATOM 732 O O . ASP A 1 99 ? -5.682 -0.771 -1.895 1.00 65.25 99 ASP A O 1
ATOM 736 N N . LEU A 1 100 ? -7.846 -1.212 -1.588 1.00 66.44 100 LEU A N 1
ATOM 737 C CA . LEU A 1 100 ? -7.892 -2.219 -2.648 1.00 66.44 100 LEU A CA 1
ATOM 738 C C . LEU A 1 100 ? -8.029 -1.604 -4.051 1.00 66.44 100 LEU A C 1
ATOM 740 O O . LEU A 1 100 ? -7.420 -2.106 -4.994 1.00 66.44 100 LEU A O 1
ATOM 744 N N . SER A 1 101 ? -8.796 -0.520 -4.208 1.00 74.69 101 SER A N 1
ATOM 745 C CA . SER A 1 101 ? -9.069 0.060 -5.533 1.00 74.69 101 SER A CA 1
ATOM 746 C C . SER A 1 101 ? -7.844 0.759 -6.124 1.00 74.69 101 SER A C 1
ATOM 748 O O . SER A 1 101 ? -7.476 0.478 -7.264 1.00 74.69 101 SER A O 1
ATOM 750 N N . GLU A 1 102 ? -7.180 1.624 -5.349 1.00 76.75 102 GLU A N 1
ATOM 751 C CA . GLU A 1 102 ? -5.975 2.327 -5.812 1.00 76.75 102 GLU A CA 1
ATOM 752 C C . GLU A 1 102 ? -4.829 1.350 -6.096 1.00 76.75 102 GLU A C 1
ATOM 754 O O . GLU A 1 102 ? -4.143 1.466 -7.114 1.00 76.75 102 GLU A O 1
ATOM 759 N N . THR A 1 103 ? -4.657 0.335 -5.244 1.00 75.69 103 THR A N 1
ATOM 760 C CA . THR A 1 103 ? -3.617 -0.683 -5.424 1.00 75.69 103 THR A CA 1
ATOM 761 C C . THR A 1 103 ? -3.846 -1.514 -6.688 1.00 75.69 103 THR A C 1
ATOM 763 O O . THR A 1 103 ? -2.901 -1.756 -7.442 1.00 75.69 103 THR A O 1
ATOM 766 N N . ILE A 1 104 ? -5.089 -1.929 -6.966 1.00 82.00 104 ILE A N 1
ATOM 767 C CA . ILE A 1 104 ? -5.426 -2.680 -8.186 1.00 82.00 104 ILE A CA 1
ATOM 768 C C . ILE A 1 104 ? -5.227 -1.815 -9.435 1.00 82.00 104 ILE A C 1
ATOM 770 O O . ILE A 1 104 ? -4.680 -2.289 -10.433 1.00 82.00 104 ILE A O 1
ATOM 774 N N . GLU A 1 105 ? -5.631 -0.546 -9.402 1.00 85.94 105 GLU A N 1
ATOM 775 C CA . GLU A 1 105 ? -5.449 0.365 -10.534 1.00 85.94 105 GLU A CA 1
ATOM 776 C C . GLU A 1 105 ? -3.961 0.616 -10.822 1.00 85.94 105 GLU A C 1
ATOM 778 O O . GLU A 1 105 ? -3.516 0.510 -11.971 1.00 85.94 105 GLU A O 1
ATOM 783 N N . ALA A 1 106 ? -3.160 0.843 -9.776 1.00 83.19 106 ALA A N 1
ATOM 784 C CA . ALA A 1 106 ? -1.711 0.952 -9.888 1.00 83.19 106 ALA A CA 1
ATOM 785 C C . ALA A 1 106 ? -1.085 -0.336 -10.449 1.00 83.19 106 ALA A C 1
ATOM 787 O O . ALA A 1 106 ? -0.239 -0.270 -11.345 1.00 83.19 106 ALA A O 1
ATOM 788 N N . GLN A 1 107 ? -1.527 -1.509 -9.986 1.00 80.88 107 GLN A N 1
ATOM 789 C CA . GLN A 1 107 ? -1.047 -2.801 -10.478 1.00 80.88 107 GLN A CA 1
ATOM 790 C C . GLN A 1 107 ? -1.364 -2.996 -11.968 1.00 80.88 107 GLN A C 1
ATOM 792 O O . GLN A 1 107 ? -0.483 -3.386 -12.737 1.00 80.88 107 GLN A O 1
ATOM 797 N N . ASN A 1 108 ? -2.586 -2.673 -12.396 1.00 89.62 108 ASN A N 1
ATOM 798 C CA . ASN A 1 108 ? -2.987 -2.739 -13.802 1.00 89.62 108 ASN A CA 1
ATOM 799 C C . ASN A 1 108 ? -2.126 -1.818 -14.672 1.00 89.62 108 ASN A C 1
ATOM 801 O O . ASN A 1 108 ? -1.630 -2.237 -15.721 1.00 89.62 108 ASN A O 1
ATOM 805 N N . LYS A 1 109 ? -1.868 -0.594 -14.202 1.00 91.00 109 LYS A N 1
ATOM 806 C CA . LYS A 1 109 ? -1.010 0.368 -14.899 1.00 91.00 109 LYS A CA 1
ATOM 807 C C . LYS A 1 109 ? 0.429 -0.131 -15.027 1.00 91.00 109 LYS A C 1
ATOM 809 O O . LYS A 1 109 ? 1.032 0.012 -16.089 1.00 91.00 109 LYS A O 1
ATOM 814 N N . VAL A 1 110 ? 0.973 -0.763 -13.984 1.00 92.31 110 VAL A N 1
ATOM 815 C CA . VAL A 1 110 ? 2.309 -1.384 -14.016 1.00 92.31 110 VAL A CA 1
ATOM 816 C C . VAL A 1 110 ? 2.363 -2.535 -15.024 1.00 92.31 110 VAL A C 1
ATOM 818 O O . VAL A 1 110 ? 3.310 -2.604 -15.808 1.00 92.31 110 VAL A O 1
ATOM 821 N N . LEU A 1 111 ? 1.352 -3.407 -15.057 1.00 93.56 111 LEU A N 1
ATOM 822 C CA . LEU A 1 111 ? 1.283 -4.512 -16.021 1.00 93.56 111 LEU A CA 1
ATOM 823 C C . LEU A 1 111 ? 1.235 -4.012 -17.470 1.00 93.56 111 LEU A C 1
ATOM 825 O O . LEU A 1 111 ? 1.933 -4.546 -18.337 1.00 93.56 111 LEU A O 1
ATOM 829 N N . GLU A 1 112 ? 0.463 -2.960 -17.736 1.00 94.69 112 GLU A N 1
ATOM 830 C CA . GLU A 1 112 ? 0.422 -2.329 -19.054 1.00 94.69 112 GLU A CA 1
ATOM 831 C C . GLU A 1 112 ? 1.776 -1.710 -19.427 1.00 94.69 112 GLU A C 1
ATOM 833 O O . GLU A 1 112 ? 2.272 -1.914 -20.539 1.00 94.69 112 GLU A O 1
ATOM 838 N N . MET A 1 113 ? 2.438 -1.047 -18.475 1.00 91.06 113 MET A N 1
ATOM 839 C CA . MET A 1 113 ? 3.777 -0.492 -18.672 1.00 91.06 113 MET A CA 1
ATOM 840 C C . MET A 1 113 ? 4.805 -1.576 -19.016 1.00 91.06 113 MET A C 1
ATOM 842 O O . MET A 1 113 ? 5.592 -1.395 -19.945 1.00 91.06 113 MET A O 1
ATOM 846 N N . ILE A 1 114 ? 4.770 -2.723 -18.328 1.00 94.44 114 ILE A N 1
ATOM 847 C CA . ILE A 1 114 ? 5.640 -3.874 -18.614 1.00 94.44 114 ILE A CA 1
ATOM 848 C C . ILE A 1 114 ? 5.401 -4.388 -20.037 1.00 94.44 114 ILE A C 1
ATOM 850 O O . ILE A 1 114 ? 6.359 -4.645 -20.768 1.00 94.44 114 ILE A O 1
ATOM 854 N N . LYS A 1 115 ? 4.138 -4.488 -20.468 1.00 95.31 115 LYS A N 1
ATOM 855 C CA . LYS A 1 115 ? 3.791 -4.927 -21.827 1.00 95.31 115 LYS A CA 1
ATOM 856 C C . LYS A 1 115 ? 4.330 -3.964 -22.887 1.00 95.31 115 LYS A C 1
ATOM 858 O O . LYS A 1 115 ? 4.938 -4.401 -23.864 1.00 95.31 115 LYS A O 1
ATOM 863 N N . VAL A 1 116 ? 4.160 -2.658 -22.681 1.00 96.19 116 VAL A N 1
ATOM 864 C CA . VAL A 1 116 ? 4.702 -1.629 -23.582 1.00 96.19 116 VAL A CA 1
ATOM 865 C C . VAL A 1 116 ? 6.232 -1.656 -23.594 1.00 96.19 116 VAL A C 1
ATOM 867 O O . VAL A 1 116 ? 6.835 -1.558 -24.663 1.00 96.19 116 VAL A O 1
ATOM 870 N N . MET A 1 117 ? 6.878 -1.827 -22.437 1.00 94.25 117 MET A N 1
ATOM 871 C CA . MET A 1 117 ? 8.336 -1.951 -22.346 1.00 94.25 117 MET A CA 1
ATOM 872 C C . MET A 1 117 ? 8.854 -3.176 -23.097 1.00 94.25 117 MET A C 1
ATOM 874 O O . MET A 1 117 ? 9.842 -3.054 -23.816 1.00 94.25 117 MET A O 1
ATOM 878 N N . ALA A 1 118 ? 8.187 -4.326 -22.980 1.00 95.94 118 ALA A N 1
ATOM 879 C CA . ALA A 1 118 ? 8.566 -5.538 -23.699 1.00 95.94 118 ALA A CA 1
ATOM 880 C C . ALA A 1 118 ? 8.495 -5.336 -25.222 1.00 95.94 118 ALA A C 1
ATOM 882 O O . ALA A 1 118 ? 9.458 -5.634 -25.928 1.00 95.94 118 ALA A O 1
ATOM 883 N N . LEU A 1 119 ? 7.404 -4.739 -25.719 1.00 95.62 119 LEU A N 1
ATOM 884 C CA . LEU A 1 119 ? 7.252 -4.414 -27.142 1.00 95.62 119 LEU A CA 1
ATOM 885 C C . LEU A 1 119 ? 8.325 -3.429 -27.627 1.00 95.62 119 LEU A C 1
ATOM 887 O O . LEU A 1 119 ? 8.922 -3.628 -28.684 1.00 95.62 119 LEU A O 1
ATOM 891 N N . LYS A 1 120 ? 8.613 -2.382 -26.844 1.00 94.69 120 LYS A N 1
ATOM 892 C CA . LYS A 1 120 ? 9.675 -1.422 -27.173 1.00 94.69 120 LYS A CA 1
ATOM 893 C C . LYS A 1 120 ? 11.064 -2.052 -27.151 1.00 94.69 120 LYS A C 1
ATOM 895 O O . LYS A 1 120 ? 11.890 -1.688 -27.981 1.00 94.69 120 LYS A O 1
ATOM 900 N N . ASN A 1 121 ? 11.333 -2.969 -26.224 1.00 95.44 121 ASN A N 1
ATOM 901 C CA . ASN A 1 121 ? 12.617 -3.661 -26.141 1.00 95.44 121 ASN A CA 1
ATOM 902 C C . ASN A 1 121 ? 12.868 -4.502 -27.399 1.00 95.44 121 ASN A C 1
ATOM 904 O O . ASN A 1 121 ? 13.965 -4.463 -27.949 1.00 95.44 121 ASN A O 1
ATOM 908 N N . GLU A 1 122 ? 11.837 -5.184 -27.896 1.00 95.81 122 GLU A N 1
ATOM 909 C CA . GLU A 1 122 ? 11.942 -5.973 -29.122 1.00 95.81 122 GLU A CA 1
ATOM 910 C C . GLU A 1 122 ? 12.148 -5.091 -30.361 1.00 95.81 122 GLU A C 1
ATOM 912 O O . GLU A 1 122 ? 13.073 -5.315 -31.141 1.00 95.81 122 GLU A O 1
ATOM 917 N N . ALA A 1 123 ? 11.373 -4.008 -30.490 1.00 96.06 123 ALA A N 1
ATOM 918 C CA . ALA A 1 123 ? 11.572 -3.029 -31.560 1.00 96.06 123 ALA A CA 1
ATOM 919 C C . ALA A 1 123 ? 12.980 -2.403 -31.521 1.00 96.06 123 ALA A C 1
ATOM 921 O O . ALA A 1 123 ? 13.606 -2.188 -32.561 1.00 96.06 123 ALA A O 1
ATOM 922 N N . LEU A 1 124 ? 13.506 -2.139 -30.321 1.00 95.75 124 LEU A N 1
ATOM 923 C CA . LEU A 1 124 ? 14.856 -1.616 -30.139 1.00 95.75 124 LEU A CA 1
ATOM 924 C C . LEU A 1 124 ? 15.917 -2.625 -30.588 1.00 95.75 124 LEU A C 1
ATOM 926 O O . LEU A 1 124 ? 16.833 -2.238 -31.311 1.00 95.75 124 LEU A O 1
ATOM 930 N N . LYS A 1 125 ? 15.786 -3.907 -30.222 1.00 96.25 125 LYS A N 1
ATOM 931 C CA . LYS A 1 125 ? 16.697 -4.965 -30.692 1.00 96.25 125 LYS A CA 1
ATOM 932 C C . LYS A 1 125 ? 16.729 -5.042 -32.214 1.00 96.25 125 LYS A C 1
ATOM 934 O O . LYS A 1 125 ? 17.812 -5.086 -32.794 1.00 96.25 125 LYS A O 1
ATOM 939 N N . GLN A 1 126 ? 15.563 -5.004 -32.858 1.00 96.56 126 GLN A N 1
ATOM 940 C CA . GLN A 1 126 ? 15.476 -5.023 -34.316 1.00 96.56 126 GLN A CA 1
ATOM 941 C C . GLN A 1 126 ? 16.150 -3.792 -34.940 1.00 96.56 126 GLN A C 1
ATOM 943 O O . GLN A 1 126 ? 16.920 -3.921 -35.890 1.00 96.56 126 GLN A O 1
ATOM 948 N N . SER A 1 127 ? 15.912 -2.602 -34.381 1.00 96.12 127 SER A N 1
ATOM 949 C CA . SER A 1 127 ? 16.536 -1.358 -34.846 1.00 96.12 127 SER A CA 1
ATOM 950 C C . SER A 1 127 ? 18.064 -1.398 -34.729 1.00 96.12 127 SER A C 1
ATOM 952 O O . SER A 1 127 ? 18.767 -1.042 -35.674 1.00 96.12 127 SER A O 1
ATOM 954 N N . VAL A 1 128 ? 18.592 -1.908 -33.610 1.00 96.75 128 VAL A N 1
ATOM 955 C CA . VAL A 1 128 ? 20.037 -2.097 -33.406 1.00 96.75 128 VAL A CA 1
ATOM 956 C C . VAL A 1 128 ? 20.618 -3.082 -34.423 1.00 96.75 128 VAL A C 1
ATOM 958 O O . VAL A 1 128 ? 21.670 -2.803 -34.998 1.00 96.75 128 VAL A O 1
ATOM 961 N N . GLY A 1 129 ? 19.924 -4.191 -34.700 1.00 96.00 129 GLY A N 1
ATOM 962 C CA . GLY A 1 129 ? 20.327 -5.154 -35.729 1.00 96.00 129 GLY A CA 1
ATOM 963 C C . GLY A 1 129 ? 20.399 -4.527 -37.125 1.00 96.00 129 GLY A C 1
ATOM 964 O O . GLY A 1 129 ? 21.425 -4.630 -37.797 1.00 96.00 129 GLY A O 1
ATOM 965 N N . ASN A 1 130 ? 19.354 -3.798 -37.527 1.00 96.06 130 ASN A N 1
ATOM 966 C CA . ASN A 1 130 ? 19.317 -3.083 -38.806 1.00 96.06 130 ASN A CA 1
ATOM 967 C C . ASN A 1 130 ? 20.433 -2.035 -38.907 1.00 96.06 130 ASN A C 1
ATOM 969 O O . ASN A 1 130 ? 21.095 -1.934 -39.938 1.00 96.06 130 ASN A O 1
ATOM 973 N N . ASN A 1 131 ? 20.666 -1.268 -37.838 1.00 95.56 131 ASN A N 1
ATOM 974 C CA . ASN A 1 131 ? 21.727 -0.267 -37.805 1.00 95.56 131 ASN A CA 1
ATOM 975 C C . ASN A 1 131 ? 23.114 -0.908 -37.947 1.00 95.56 131 ASN A C 1
ATOM 977 O O . ASN A 1 131 ? 23.930 -0.429 -38.726 1.00 95.56 131 ASN A O 1
ATOM 981 N N . SER A 1 132 ? 23.360 -2.025 -37.256 1.00 96.50 132 SER A N 1
ATOM 982 C CA . SER A 1 132 ? 24.613 -2.770 -37.392 1.00 96.50 132 SER A CA 1
ATOM 983 C C . SER A 1 132 ? 24.827 -3.295 -38.814 1.00 96.50 132 SER A C 1
ATOM 985 O O . SER A 1 132 ? 25.960 -3.279 -39.290 1.00 96.50 132 SER A O 1
ATOM 987 N N . GLY A 1 133 ? 23.767 -3.755 -39.489 1.00 95.56 133 GLY A N 1
ATOM 988 C CA . GLY A 1 133 ? 23.838 -4.182 -40.889 1.00 95.56 133 GLY A CA 1
ATOM 989 C C . GLY A 1 133 ? 24.214 -3.025 -41.814 1.00 95.56 133 GLY A C 1
ATOM 990 O O . GLY A 1 133 ? 25.189 -3.119 -42.554 1.00 95.56 133 GLY A O 1
ATOM 991 N N . ARG A 1 134 ? 23.518 -1.891 -41.680 1.00 96.81 134 ARG A N 1
ATOM 992 C CA . ARG A 1 134 ? 23.788 -0.671 -42.458 1.00 96.81 134 ARG A CA 1
ATOM 993 C C . ARG A 1 134 ? 25.188 -0.109 -42.227 1.00 96.81 134 ARG A C 1
ATOM 995 O O . ARG A 1 134 ? 25.806 0.382 -43.160 1.00 96.81 134 ARG A O 1
ATOM 1002 N N . SER A 1 135 ? 25.703 -0.159 -40.998 1.00 96.12 135 SER A N 1
ATOM 1003 C CA . SER A 1 135 ? 27.078 0.269 -40.716 1.00 96.12 135 SER A CA 1
ATOM 1004 C C . SER A 1 135 ? 28.119 -0.624 -41.389 1.00 96.12 135 SER A C 1
ATOM 1006 O O . SER A 1 135 ? 29.187 -0.131 -41.736 1.00 96.12 135 SER A O 1
ATOM 1008 N N . ARG A 1 136 ? 27.824 -1.917 -41.573 1.00 96.56 136 ARG A N 1
ATOM 1009 C CA . ARG A 1 136 ? 28.717 -2.838 -42.282 1.00 96.56 136 ARG A CA 1
ATOM 1010 C C . ARG A 1 136 ? 28.748 -2.534 -43.777 1.00 96.56 136 ARG A C 1
ATOM 1012 O O . ARG A 1 136 ? 29.831 -2.357 -44.316 1.00 96.56 136 ARG A O 1
ATOM 1019 N N . GLU A 1 137 ? 27.571 -2.388 -44.381 1.00 96.69 137 GLU A N 1
ATOM 1020 C CA . GLU A 1 137 ? 27.401 -1.982 -45.784 1.00 96.69 137 GLU A CA 1
ATOM 1021 C C . GLU A 1 137 ? 28.096 -0.641 -46.059 1.00 96.69 137 GLU A C 1
ATOM 1023 O O . GLU A 1 137 ? 28.923 -0.537 -46.956 1.00 96.69 137 GLU A O 1
ATOM 1028 N N . LEU A 1 138 ? 27.891 0.357 -45.191 1.00 95.94 138 LEU A N 1
ATOM 1029 C CA . LEU A 1 138 ? 28.581 1.644 -45.295 1.00 95.94 138 LEU A CA 1
ATOM 1030 C C . LEU A 1 138 ? 30.112 1.506 -45.224 1.00 95.94 138 LEU A C 1
ATOM 1032 O O . LEU A 1 138 ? 30.831 2.251 -45.885 1.00 95.94 138 LEU A O 1
ATOM 1036 N N . GLY A 1 139 ? 30.624 0.585 -44.406 1.00 95.94 139 GLY A N 1
ATOM 1037 C CA . GLY A 1 139 ? 32.058 0.309 -44.332 1.00 95.94 139 GLY A CA 1
ATOM 1038 C C . GLY A 1 139 ? 32.615 -0.255 -45.641 1.00 95.94 139 GLY A C 1
ATOM 1039 O O . GLY A 1 139 ? 33.710 0.130 -46.053 1.00 95.94 139 GLY A O 1
ATOM 1040 N N . GLU A 1 140 ? 31.852 -1.122 -46.307 1.00 96.50 140 GLU A N 1
ATOM 1041 C CA . GLU A 1 140 ? 32.192 -1.679 -47.621 1.00 96.50 140 GLU A CA 1
ATOM 1042 C C . GLU A 1 140 ? 32.169 -0.590 -48.705 1.00 96.50 140 GLU A C 1
ATOM 1044 O O . GLU A 1 140 ? 33.151 -0.442 -49.437 1.00 96.50 140 GLU A O 1
ATOM 1049 N N . ASP A 1 141 ? 31.125 0.244 -48.733 1.00 96.69 141 ASP A N 1
ATOM 1050 C CA . ASP A 1 141 ? 31.000 1.376 -49.663 1.00 96.69 141 ASP A CA 1
ATOM 1051 C C . ASP A 1 141 ? 32.170 2.358 -49.527 1.00 96.69 141 ASP A C 1
ATOM 1053 O O . ASP A 1 141 ? 32.785 2.765 -50.515 1.00 96.69 141 ASP A O 1
ATOM 1057 N N . VAL A 1 142 ? 32.524 2.729 -48.292 1.00 96.06 142 VAL A N 1
ATOM 1058 C CA . VAL A 1 142 ? 33.672 3.609 -48.032 1.00 96.06 142 VAL A CA 1
ATOM 1059 C C . VAL A 1 142 ? 34.968 2.966 -48.525 1.00 96.06 142 VAL A C 1
ATOM 1061 O O . VAL A 1 142 ? 35.792 3.654 -49.128 1.00 96.06 142 VAL A O 1
ATOM 1064 N N . GLY A 1 143 ? 35.141 1.656 -48.330 1.00 95.19 143 GLY A N 1
ATOM 1065 C CA . GLY A 1 143 ? 36.279 0.912 -48.870 1.00 95.19 143 GLY A CA 1
ATOM 1066 C C . GLY A 1 143 ? 36.371 1.010 -50.396 1.00 95.19 143 GLY A C 1
ATOM 1067 O O . GLY A 1 143 ? 37.438 1.314 -50.934 1.00 95.19 143 GLY A O 1
ATOM 1068 N N . GLN A 1 144 ? 35.247 0.843 -51.097 1.00 95.81 144 GLN A N 1
ATOM 1069 C CA . GLN A 1 144 ? 35.186 0.978 -52.556 1.00 95.81 144 GLN A CA 1
ATOM 1070 C C . GLN A 1 144 ? 35.470 2.404 -53.038 1.00 95.81 144 GLN A C 1
ATOM 1072 O O . GLN A 1 144 ? 36.171 2.592 -54.037 1.00 95.81 144 GLN A O 1
ATOM 1077 N N . ILE A 1 145 ? 34.968 3.416 -52.327 1.00 95.75 145 ILE A N 1
ATOM 1078 C CA . ILE A 1 145 ? 35.231 4.825 -52.644 1.00 95.75 145 ILE A CA 1
ATOM 1079 C C . ILE A 1 145 ? 36.725 5.129 -52.509 1.00 95.75 145 ILE A C 1
ATOM 1081 O O . ILE A 1 145 ? 37.303 5.747 -53.404 1.00 95.75 145 ILE A O 1
ATOM 1085 N N . VAL A 1 146 ? 37.369 4.673 -51.429 1.00 96.00 146 VAL A N 1
ATOM 1086 C CA . VAL A 1 146 ? 38.813 4.867 -51.221 1.00 96.00 146 VAL A CA 1
ATOM 1087 C C . VAL A 1 146 ? 39.617 4.190 -52.330 1.00 96.00 146 VAL A C 1
ATOM 1089 O O . VAL A 1 146 ? 40.504 4.819 -52.905 1.00 96.00 146 VAL A O 1
ATOM 1092 N N . MET A 1 147 ? 39.277 2.950 -52.688 1.00 93.62 147 MET A N 1
ATOM 1093 C CA . MET A 1 147 ? 39.931 2.227 -53.783 1.00 93.62 147 MET A CA 1
ATOM 1094 C C . MET A 1 147 ? 39.771 2.952 -55.128 1.00 93.62 147 MET A C 1
ATOM 1096 O O . MET A 1 147 ? 40.735 3.110 -55.875 1.00 93.62 147 MET A O 1
ATOM 1100 N N . SER A 1 148 ? 38.570 3.453 -55.420 1.00 95.06 148 SER A N 1
ATOM 1101 C CA . SER A 1 148 ? 38.293 4.213 -56.645 1.00 95.06 148 SER A CA 1
ATOM 1102 C C . SER A 1 148 ? 39.078 5.524 -56.689 1.00 95.06 148 SER A C 1
ATOM 1104 O O . SER A 1 148 ? 39.625 5.887 -57.729 1.00 95.06 148 SER A O 1
ATOM 1106 N N . MET A 1 149 ? 39.185 6.214 -55.551 1.00 94.44 149 MET A N 1
ATOM 1107 C CA . MET A 1 149 ? 39.976 7.436 -55.421 1.00 94.44 149 MET A CA 1
ATOM 1108 C C . MET A 1 149 ? 41.468 7.165 -55.647 1.00 94.44 149 MET A C 1
ATOM 1110 O O . MET A 1 149 ? 42.122 7.928 -56.352 1.00 94.44 149 MET A O 1
ATOM 1114 N N . GLN A 1 150 ? 41.999 6.055 -55.123 1.00 92.75 150 GLN A N 1
ATOM 1115 C CA . GLN A 1 150 ? 43.381 5.635 -55.379 1.00 92.75 150 GLN A CA 1
ATOM 1116 C C . GLN A 1 150 ? 43.614 5.312 -56.856 1.00 92.75 150 GLN A C 1
ATOM 1118 O O . GLN A 1 150 ? 44.603 5.758 -57.434 1.00 92.75 150 GLN A O 1
ATOM 1123 N N . PHE A 1 151 ? 42.698 4.582 -57.495 1.00 92.50 151 PHE A N 1
ATOM 1124 C CA . PHE A 1 151 ? 42.792 4.299 -58.926 1.00 92.50 151 PHE A CA 1
ATOM 1125 C C . PHE A 1 151 ? 42.772 5.585 -59.763 1.00 92.50 151 PHE A C 1
ATOM 1127 O O . PHE A 1 151 ? 43.557 5.732 -60.705 1.00 92.50 151 PHE A O 1
ATOM 1134 N N . GLN A 1 152 ? 41.904 6.535 -59.405 1.00 94.81 152 GLN A N 1
ATOM 1135 C CA . GLN A 1 152 ? 41.834 7.841 -60.052 1.00 94.81 152 GLN A CA 1
ATOM 1136 C C . GLN A 1 152 ? 43.151 8.616 -59.900 1.00 94.81 152 GLN A C 1
ATOM 1138 O O . GLN A 1 152 ? 43.627 9.188 -60.881 1.00 94.81 152 GLN A O 1
ATOM 1143 N N . ASP A 1 153 ? 43.750 8.616 -58.709 1.00 93.25 153 ASP A N 1
ATOM 1144 C CA . ASP A 1 153 ? 45.019 9.299 -58.444 1.00 93.25 153 ASP A CA 1
ATOM 1145 C C . ASP A 1 153 ? 46.183 8.670 -59.228 1.00 93.25 153 ASP A C 1
ATOM 1147 O O . ASP A 1 153 ? 46.905 9.369 -59.940 1.00 93.25 153 ASP A O 1
ATOM 1151 N N . ILE A 1 154 ? 46.287 7.336 -59.226 1.00 88.81 154 ILE A N 1
ATOM 1152 C CA . ILE A 1 154 ? 47.279 6.597 -60.026 1.00 88.81 154 ILE A CA 1
ATOM 1153 C C . ILE A 1 154 ? 47.107 6.909 -61.517 1.00 88.81 154 ILE A C 1
ATOM 1155 O O . ILE A 1 154 ? 48.083 7.182 -62.216 1.00 88.81 154 ILE A O 1
ATOM 1159 N N . THR A 1 155 ? 45.869 6.897 -62.017 1.00 86.44 155 THR A N 1
ATOM 1160 C CA . THR A 1 155 ? 45.574 7.187 -63.428 1.00 86.44 155 THR A CA 1
ATOM 1161 C C . THR A 1 155 ? 45.962 8.617 -63.786 1.00 86.44 155 THR A C 1
ATOM 1163 O O . THR A 1 155 ? 46.588 8.841 -64.823 1.00 86.44 155 THR A O 1
ATOM 1166 N N . ARG A 1 156 ? 45.645 9.585 -62.918 1.00 92.06 156 ARG A N 1
ATOM 1167 C CA . ARG A 1 156 ? 46.063 10.978 -63.086 1.00 92.06 156 ARG A CA 1
ATOM 1168 C C . ARG A 1 156 ? 47.585 11.086 -63.149 1.00 92.06 156 ARG A C 1
ATOM 1170 O O . ARG A 1 156 ? 48.091 11.719 -64.071 1.00 92.06 156 ARG A O 1
ATOM 1177 N N . GLN A 1 157 ? 48.306 10.452 -62.225 1.00 86.81 157 GLN A N 1
ATOM 1178 C CA . GLN A 1 157 ? 49.767 10.484 -62.199 1.00 86.81 157 GLN A CA 1
ATOM 1179 C C . GLN A 1 157 ? 50.366 9.879 -63.477 1.00 86.81 157 GLN A C 1
ATOM 1181 O O . GLN A 1 157 ? 51.258 10.472 -64.082 1.00 86.81 157 GLN A O 1
ATOM 1186 N N . LYS A 1 158 ? 49.854 8.726 -63.933 1.00 82.50 158 LYS A N 1
ATOM 1187 C CA . LYS A 1 158 ? 50.297 8.101 -65.189 1.00 82.50 158 LYS A CA 1
ATOM 1188 C C . LYS A 1 158 ? 50.007 8.982 -66.405 1.00 82.50 158 LYS A C 1
ATOM 1190 O O . LYS A 1 158 ? 50.867 9.094 -67.273 1.00 82.50 158 LYS A O 1
ATOM 1195 N N . LEU A 1 159 ? 48.844 9.634 -66.464 1.00 85.88 159 LEU A N 1
ATOM 1196 C CA . LEU A 1 159 ? 48.524 10.589 -67.528 1.00 85.88 159 LEU A CA 1
ATOM 1197 C C . LEU A 1 159 ? 49.458 11.799 -67.506 1.00 85.88 159 LEU A C 1
ATOM 1199 O O . LEU A 1 159 ? 49.927 12.206 -68.561 1.00 85.88 159 LEU A O 1
ATOM 1203 N N . GLU A 1 160 ? 49.767 12.348 -66.334 1.00 83.50 160 GLU A N 1
ATOM 1204 C CA . GLU A 1 160 ? 50.674 13.491 -66.198 1.00 83.50 160 GLU A CA 1
ATOM 1205 C C . GLU A 1 160 ? 52.108 13.132 -66.620 1.00 83.50 160 GLU A C 1
ATOM 1207 O O . GLU A 1 160 ? 52.745 13.893 -67.352 1.00 83.50 160 GLU A O 1
ATOM 1212 N N . HIS A 1 161 ? 52.572 11.929 -66.262 1.00 80.75 161 HIS A N 1
ATOM 1213 C CA . HIS A 1 161 ? 53.861 11.385 -66.699 1.00 80.75 161 HIS A CA 1
ATOM 1214 C C . HIS A 1 161 ? 53.952 11.184 -68.219 1.00 80.75 161 HIS A C 1
ATOM 1216 O O . HIS A 1 161 ? 55.055 11.192 -68.752 1.00 80.75 161 HIS A O 1
ATOM 1222 N N . VAL A 1 162 ? 52.832 11.002 -68.926 1.00 81.31 162 VAL A N 1
ATOM 1223 C CA . VAL A 1 162 ? 52.805 10.891 -70.396 1.00 81.31 162 VAL A CA 1
ATOM 1224 C C . VAL A 1 162 ? 52.614 12.262 -71.049 1.00 81.31 162 VAL A C 1
ATOM 1226 O O . VAL A 1 162 ? 53.287 12.588 -72.025 1.00 81.31 162 VAL A O 1
ATOM 1229 N N . TYR A 1 163 ? 51.717 13.081 -70.501 1.00 84.06 163 TYR A N 1
ATOM 1230 C CA . TYR A 1 163 ? 51.359 14.388 -71.041 1.00 84.06 163 TYR A CA 1
ATOM 1231 C C . TYR A 1 163 ? 52.543 15.360 -71.032 1.00 84.06 163 TYR A C 1
ATOM 1233 O O . TYR A 1 163 ? 52.834 15.956 -72.066 1.00 84.06 163 TYR A O 1
ATOM 1241 N N . GLN A 1 164 ? 53.259 15.491 -69.907 1.00 83.81 164 GLN A N 1
ATOM 1242 C CA . GLN A 1 164 ? 54.357 16.460 -69.791 1.00 83.81 164 GLN A CA 1
ATOM 1243 C C . GLN A 1 164 ? 55.483 16.209 -70.822 1.00 83.81 164 GLN A C 1
ATOM 1245 O O . GLN A 1 164 ? 55.887 17.154 -71.503 1.00 83.81 164 GLN A O 1
ATOM 1250 N N . PRO A 1 165 ? 55.976 14.968 -71.013 1.00 80.25 165 PRO A N 1
ATOM 1251 C CA . PRO A 1 165 ? 56.844 14.608 -72.135 1.00 80.25 165 PRO A CA 1
ATOM 1252 C C . PRO A 1 165 ? 56.307 14.958 -73.522 1.00 80.25 165 PRO A C 1
ATOM 1254 O O . PRO A 1 165 ? 57.032 15.527 -74.338 1.00 80.25 165 PRO A O 1
ATOM 1257 N N . LEU A 1 166 ? 55.047 14.610 -73.805 1.00 81.94 166 LEU A N 1
ATOM 1258 C CA . LEU A 1 166 ? 54.440 14.861 -75.111 1.00 81.94 166 LEU A CA 1
ATOM 1259 C C . LEU A 1 166 ? 54.367 16.359 -75.412 1.00 81.94 166 LEU A C 1
ATOM 1261 O O . LEU A 1 166 ? 54.670 16.763 -76.531 1.00 81.94 166 LEU A O 1
ATOM 1265 N N . GLU A 1 167 ? 54.031 17.182 -74.420 1.00 82.69 167 GLU A N 1
ATOM 1266 C CA . GLU A 1 167 ? 53.999 18.641 -74.547 1.00 82.69 167 GLU A CA 1
ATOM 1267 C C . GLU A 1 167 ? 55.396 19.221 -74.839 1.00 82.69 167 GLU A C 1
ATOM 1269 O O . GLU A 1 167 ? 55.541 20.068 -75.724 1.00 82.69 167 GLU A O 1
ATOM 1274 N N . ARG A 1 168 ? 56.446 18.705 -74.181 1.00 80.12 168 ARG A N 1
ATOM 1275 C CA . ARG A 1 168 ? 57.844 19.105 -74.440 1.00 80.12 168 ARG A CA 1
ATOM 1276 C C . ARG A 1 168 ? 58.334 18.725 -75.834 1.00 80.12 168 ARG A C 1
ATOM 1278 O O . ARG A 1 168 ? 59.107 19.475 -76.420 1.00 80.12 168 ARG A O 1
ATOM 1285 N N . ILE A 1 169 ? 57.885 17.592 -76.375 1.00 80.56 169 ILE A N 1
ATOM 1286 C CA . ILE A 1 169 ? 58.204 17.173 -77.748 1.00 80.56 169 ILE A CA 1
ATOM 1287 C C . ILE A 1 169 ? 57.383 17.958 -78.782 1.00 80.56 169 ILE A C 1
ATOM 1289 O O . ILE A 1 169 ? 57.881 18.259 -79.869 1.00 80.56 169 ILE A O 1
ATOM 1293 N N . HIS A 1 170 ? 56.127 18.283 -78.466 1.00 82.06 170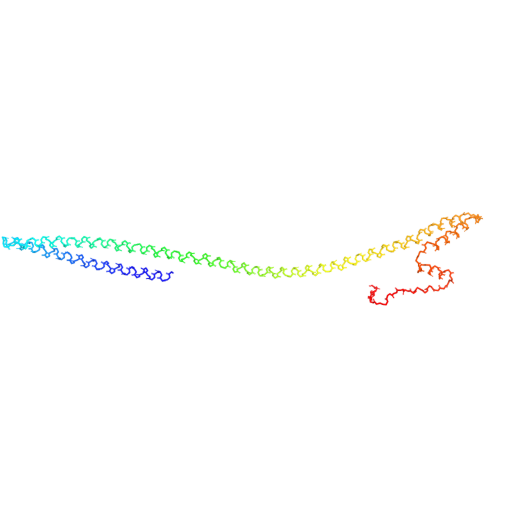 HIS A N 1
ATOM 1294 C CA . HIS A 1 170 ? 55.192 18.900 -79.402 1.00 82.06 170 HIS A CA 1
ATOM 1295 C C . HIS A 1 170 ? 55.676 20.266 -79.899 1.00 82.06 170 HIS A C 1
ATOM 1297 O O . HIS A 1 170 ? 55.698 20.489 -81.108 1.00 82.06 170 HIS A O 1
ATOM 1303 N N . ALA A 1 171 ? 56.117 21.154 -79.001 1.00 76.38 171 ALA A N 1
ATOM 1304 C CA . ALA A 1 171 ? 56.508 22.514 -79.380 1.00 76.38 171 ALA A CA 1
ATOM 1305 C C . ALA A 1 171 ? 57.727 22.568 -80.337 1.00 76.38 171 ALA A C 1
ATOM 1307 O O . ALA A 1 171 ? 57.639 23.247 -81.363 1.00 76.38 171 ALA A O 1
ATOM 1308 N N . PRO A 1 172 ? 58.836 21.834 -80.101 1.00 75.56 172 PRO A N 1
ATOM 1309 C CA . PRO A 1 172 ? 59.944 21.768 -81.053 1.00 75.56 172 PRO A CA 1
ATOM 1310 C C . PRO A 1 172 ? 59.583 21.047 -82.358 1.00 75.56 172 PRO A C 1
ATOM 1312 O O . PRO A 1 172 ? 60.036 21.469 -83.417 1.00 75.56 172 PRO A O 1
ATOM 1315 N N . LEU A 1 173 ? 58.758 19.990 -82.316 1.00 76.19 173 LEU A N 1
ATOM 1316 C CA . LEU A 1 173 ? 58.293 19.321 -83.538 1.00 76.19 173 LEU A CA 1
ATOM 1317 C C . LEU A 1 173 ? 57.432 20.240 -84.404 1.00 76.19 173 LEU A C 1
ATOM 1319 O O . LEU A 1 173 ? 57.590 20.241 -85.619 1.00 76.19 173 LEU A O 1
ATOM 1323 N N . GLN A 1 174 ? 56.544 21.027 -83.798 1.00 77.94 174 GLN A N 1
ATOM 1324 C CA . GLN A 1 174 ? 55.724 21.984 -84.531 1.00 77.94 174 GLN A CA 1
ATOM 1325 C C . GLN A 1 174 ? 56.589 23.075 -85.176 1.00 77.94 174 GLN A C 1
ATOM 1327 O O . GLN A 1 174 ? 56.402 23.379 -86.348 1.00 77.94 174 GLN A O 1
ATOM 1332 N N . ALA A 1 175 ? 57.614 23.569 -84.473 1.00 74.00 175 ALA A N 1
ATOM 1333 C CA . ALA A 1 175 ? 58.583 24.507 -85.043 1.00 74.00 175 ALA A CA 1
ATOM 1334 C C . ALA A 1 175 ? 59.374 23.916 -86.231 1.00 74.00 175 ALA A C 1
ATOM 1336 O O . ALA A 1 175 ? 59.665 24.635 -87.179 1.00 74.00 175 ALA A O 1
ATOM 1337 N N . VAL A 1 176 ? 59.684 22.612 -86.215 1.00 72.56 176 VAL A N 1
ATOM 1338 C CA . VAL A 1 176 ? 60.318 21.904 -87.350 1.00 72.56 176 VAL A CA 1
ATOM 1339 C C . VAL A 1 176 ? 59.372 21.757 -88.547 1.00 72.56 176 VAL A C 1
ATOM 1341 O O . VAL A 1 176 ? 59.830 21.707 -89.683 1.00 72.56 176 VAL A O 1
ATOM 1344 N N . VAL A 1 177 ? 58.063 21.640 -88.306 1.00 72.81 177 VAL A N 1
ATOM 1345 C CA . VAL A 1 177 ? 57.050 21.510 -89.367 1.00 72.81 177 VAL A CA 1
ATOM 1346 C C . VAL A 1 177 ? 56.716 22.865 -89.994 1.00 72.81 177 VAL A C 1
ATOM 1348 O O . VAL A 1 177 ? 56.489 22.929 -91.201 1.00 72.81 177 VAL A O 1
ATOM 1351 N N . ASP A 1 178 ? 56.698 23.930 -89.191 1.00 73.06 178 ASP A N 1
ATOM 1352 C CA . ASP A 1 178 ? 56.343 25.281 -89.634 1.00 73.06 178 ASP A CA 1
ATOM 1353 C C . ASP A 1 178 ? 57.516 26.023 -90.307 1.00 73.06 178 ASP A C 1
ATOM 1355 O O . ASP A 1 178 ? 57.279 26.931 -91.109 1.00 73.06 178 ASP A O 1
ATOM 1359 N N . ASP A 1 179 ? 58.768 25.634 -90.034 1.00 60.78 179 ASP A N 1
ATOM 1360 C CA . ASP A 1 179 ? 59.961 26.226 -90.644 1.00 60.78 179 ASP A CA 1
ATOM 1361 C C . ASP A 1 179 ? 60.577 25.314 -91.722 1.00 60.78 179 ASP A C 1
ATOM 1363 O O . ASP A 1 179 ? 60.843 24.133 -91.504 1.00 60.78 179 ASP A O 1
ATOM 1367 N N . ASN A 1 180 ? 60.824 25.864 -92.916 1.00 56.88 180 ASN A N 1
ATOM 1368 C CA . ASN A 1 180 ? 61.330 25.150 -94.099 1.00 56.88 180 ASN A CA 1
ATOM 1369 C C . ASN A 1 180 ? 62.825 24.764 -93.978 1.00 56.88 180 ASN A C 1
ATOM 1371 O O . ASN A 1 180 ? 63.638 25.109 -94.838 1.00 56.88 180 ASN A O 1
ATOM 1375 N N . GLY A 1 181 ? 63.197 23.990 -92.958 1.00 56.62 181 GLY A N 1
ATOM 1376 C CA . GLY A 1 181 ? 64.454 23.242 -92.952 1.00 56.62 181 GLY A CA 1
ATOM 1377 C C . GLY A 1 181 ? 65.603 23.779 -92.098 1.00 56.62 181 GLY A C 1
ATOM 1378 O O . GLY A 1 181 ? 66.745 23.399 -92.371 1.00 56.62 181 GLY A O 1
ATOM 1379 N N . GLU A 1 182 ? 65.374 24.551 -91.030 1.00 56.66 182 GLU A N 1
ATOM 1380 C CA . GLU A 1 182 ? 66.402 24.654 -89.984 1.00 56.66 182 GLU A CA 1
ATOM 1381 C C . GLU A 1 182 ? 66.472 23.339 -89.187 1.00 56.66 182 GLU A C 1
ATOM 1383 O O . GLU A 1 182 ? 65.734 23.064 -88.243 1.00 56.66 182 GLU A O 1
ATOM 1388 N N . THR A 1 183 ? 67.421 22.491 -89.591 1.00 58.81 183 THR A N 1
ATOM 1389 C CA . THR A 1 183 ? 67.718 21.162 -89.014 1.00 58.81 183 THR A CA 1
ATOM 1390 C C . THR A 1 183 ? 68.183 21.247 -87.543 1.00 58.81 183 THR A C 1
ATOM 1392 O O . THR A 1 183 ? 68.359 20.227 -86.881 1.00 58.81 183 THR A O 1
ATOM 1395 N N . ASP A 1 184 ? 68.340 22.457 -87.004 1.00 64.81 184 ASP A N 1
ATOM 1396 C CA . ASP A 1 184 ? 68.896 22.764 -85.681 1.00 64.81 184 ASP A CA 1
ATOM 1397 C C . ASP A 1 184 ? 67.961 22.393 -84.511 1.00 64.81 184 ASP A C 1
ATOM 1399 O O . ASP A 1 184 ? 68.397 22.247 -83.367 1.00 64.81 184 ASP A O 1
ATOM 1403 N N . MET A 1 185 ? 66.670 22.166 -84.788 1.00 66.00 185 MET A N 1
ATOM 1404 C CA . MET A 1 185 ? 65.686 21.727 -83.786 1.00 66.00 185 MET A CA 1
ATOM 1405 C C . MET A 1 185 ? 65.546 20.195 -83.697 1.00 66.00 185 MET A C 1
ATOM 1407 O O . MET A 1 185 ? 65.063 19.684 -82.685 1.00 66.00 185 MET A O 1
ATOM 1411 N N . ILE A 1 186 ? 66.035 19.438 -84.693 1.00 70.44 186 ILE A N 1
ATOM 1412 C CA . ILE A 1 186 ? 66.035 17.961 -84.672 1.00 70.44 186 ILE A CA 1
ATOM 1413 C C . ILE A 1 186 ? 66.906 17.407 -83.528 1.00 70.44 186 ILE A C 1
ATOM 1415 O O . ILE A 1 186 ? 66.431 16.520 -82.814 1.00 70.44 186 ILE A O 1
ATOM 1419 N N . PRO A 1 187 ? 68.128 17.922 -83.271 1.00 74.31 187 PRO A N 1
ATOM 1420 C CA . PRO A 1 187 ? 68.911 17.524 -82.105 1.00 74.31 187 PRO A CA 1
ATOM 1421 C C . PRO A 1 187 ? 68.170 17.731 -80.780 1.00 74.31 187 PRO A C 1
ATOM 1423 O O . PRO A 1 187 ? 68.246 16.856 -79.925 1.00 74.31 187 PRO A O 1
ATOM 1426 N N . LYS A 1 188 ? 67.398 18.819 -80.634 1.00 73.00 188 LYS A N 1
ATOM 1427 C CA . LYS A 1 188 ? 66.617 19.106 -79.416 1.00 73.00 188 LYS A CA 1
ATOM 1428 C C . LYS A 1 188 ? 65.451 18.140 -79.223 1.00 73.00 188 LYS A C 1
ATOM 1430 O O . LYS A 1 188 ? 65.239 17.662 -78.116 1.00 73.00 188 LYS A O 1
ATOM 1435 N N . VAL A 1 189 ? 64.731 17.787 -80.291 1.00 73.56 189 VAL A N 1
ATOM 1436 C CA . VAL A 1 189 ? 63.686 16.744 -80.235 1.00 73.56 189 VAL A CA 1
ATOM 1437 C C . VAL A 1 189 ? 64.292 15.388 -79.860 1.00 73.56 189 VAL A C 1
ATOM 1439 O O . VAL A 1 189 ? 63.748 14.671 -79.023 1.00 73.56 189 VAL A O 1
ATOM 1442 N N . LEU A 1 190 ? 65.437 15.034 -80.455 1.00 72.62 190 LEU A N 1
ATOM 1443 C CA . LEU A 1 190 ? 66.155 13.793 -80.148 1.00 72.62 190 LEU A CA 1
ATOM 1444 C C . LEU A 1 190 ? 66.751 13.782 -78.733 1.00 72.62 190 LEU A C 1
ATOM 1446 O O . LEU A 1 190 ? 66.939 12.709 -78.160 1.00 72.62 190 LEU A O 1
ATOM 1450 N N . GLU A 1 191 ? 67.074 14.947 -78.177 1.00 75.06 191 GLU A N 1
ATOM 1451 C CA . GLU A 1 191 ? 67.515 15.111 -76.793 1.00 75.06 191 GLU A CA 1
ATOM 1452 C C . GLU A 1 191 ? 66.342 14.957 -75.818 1.00 75.06 191 GLU A C 1
ATOM 1454 O O . GLU A 1 191 ? 66.441 14.161 -74.890 1.00 75.06 191 GLU A O 1
ATOM 1459 N N . GLU A 1 192 ? 65.195 15.593 -76.076 1.00 74.44 192 GLU A N 1
ATOM 1460 C CA . GLU A 1 192 ? 63.976 15.416 -75.272 1.00 74.44 192 GLU A CA 1
ATOM 1461 C C . GLU A 1 192 ? 63.478 13.961 -75.289 1.00 74.44 192 GLU A C 1
ATOM 1463 O O . GLU A 1 192 ? 63.191 13.395 -74.237 1.00 74.44 192 GLU A O 1
ATOM 1468 N N . LEU A 1 193 ? 63.480 13.291 -76.449 1.00 71.38 193 LEU A N 1
ATOM 1469 C CA . LEU A 1 193 ? 63.151 11.859 -76.552 1.00 71.38 193 LEU A CA 1
ATOM 1470 C C . LEU A 1 193 ? 64.084 10.972 -75.713 1.00 71.38 193 LEU A C 1
ATOM 1472 O O . LEU A 1 193 ? 63.642 9.978 -75.137 1.00 71.38 193 LEU A O 1
ATOM 1476 N N . ARG A 1 194 ? 65.364 11.342 -75.610 1.00 71.62 194 ARG A N 1
ATOM 1477 C CA . ARG A 1 194 ? 66.356 10.639 -74.783 1.00 71.62 194 ARG A CA 1
ATOM 1478 C C . ARG A 1 194 ? 66.184 10.956 -73.297 1.00 71.62 194 ARG A C 1
ATOM 1480 O O . ARG A 1 194 ? 66.349 10.080 -72.458 1.00 71.62 194 ARG A O 1
ATOM 1487 N N . ASN A 1 195 ? 65.788 12.179 -72.960 1.00 73.88 195 ASN A N 1
ATOM 1488 C CA . ASN A 1 195 ? 65.491 12.587 -71.585 1.00 73.88 195 ASN A CA 1
ATOM 1489 C C . ASN A 1 195 ? 64.224 11.911 -71.042 1.00 73.88 195 ASN A C 1
ATOM 1491 O O . ASN A 1 195 ? 64.137 11.603 -69.851 1.00 73.88 195 ASN A O 1
ATOM 1495 N N . ILE A 1 196 ? 63.263 11.607 -71.912 1.00 71.19 196 ILE A N 1
ATOM 1496 C CA . ILE A 1 196 ? 62.060 10.847 -71.556 1.00 71.19 196 ILE A CA 1
ATOM 1497 C C . ILE A 1 196 ? 62.412 9.409 -71.161 1.00 71.19 196 ILE A C 1
ATOM 1499 O O . ILE A 1 196 ? 61.849 8.896 -70.198 1.00 71.19 196 ILE A O 1
ATOM 1503 N N . GLU A 1 197 ? 63.403 8.789 -71.810 1.00 62.72 197 GLU A N 1
ATOM 1504 C CA . GLU A 1 197 ? 63.938 7.474 -71.416 1.00 62.72 197 GLU A CA 1
ATOM 1505 C C . GLU A 1 197 ? 64.482 7.481 -69.976 1.00 62.72 197 GLU A C 1
ATOM 1507 O O . GLU A 1 197 ? 64.293 6.519 -69.235 1.00 62.72 197 GLU A O 1
ATOM 1512 N N . HIS A 1 198 ? 65.076 8.597 -69.545 1.00 66.38 198 HIS A N 1
ATOM 1513 C CA . HIS A 1 198 ? 65.576 8.784 -68.181 1.00 66.38 198 HIS A CA 1
ATOM 1514 C C . HIS A 1 198 ? 64.499 9.174 -67.155 1.00 66.38 198 HIS A C 1
ATOM 1516 O O . HIS A 1 198 ? 64.761 9.128 -65.954 1.00 66.38 198 HIS A O 1
ATOM 1522 N N . THR A 1 199 ? 63.295 9.545 -67.600 1.00 65.12 199 THR A N 1
ATOM 1523 C CA . THR A 1 199 ? 62.180 9.940 -66.720 1.00 65.12 199 THR A CA 1
ATOM 1524 C C . THR A 1 199 ? 61.429 8.722 -66.163 1.00 65.12 199 THR A C 1
ATOM 1526 O O . THR A 1 199 ? 60.812 8.802 -65.101 1.00 65.12 199 THR A O 1
ATOM 1529 N N . TYR A 1 200 ? 61.532 7.566 -66.826 1.00 64.94 200 TYR A N 1
ATOM 1530 C CA . TYR A 1 200 ? 60.994 6.298 -66.334 1.00 64.94 200 TYR A CA 1
ATOM 1531 C C . TYR A 1 200 ? 61.923 5.690 -65.279 1.00 64.94 200 TYR A C 1
ATOM 1533 O O . TYR A 1 200 ? 62.993 5.164 -65.585 1.00 64.94 200 TYR A O 1
ATOM 1541 N N . THR A 1 201 ? 61.515 5.763 -64.015 1.00 62.72 201 THR A N 1
ATOM 1542 C CA . THR A 1 201 ? 62.307 5.274 -62.874 1.00 62.72 201 THR A CA 1
ATOM 1543 C C . THR A 1 201 ? 62.012 3.818 -62.518 1.00 62.72 201 THR A C 1
ATOM 1545 O O . THR A 1 201 ? 62.817 3.178 -61.842 1.00 62.72 201 THR A O 1
ATOM 1548 N N . MET A 1 202 ? 60.887 3.271 -62.989 1.00 65.44 202 MET A N 1
ATOM 1549 C CA . MET A 1 202 ? 60.470 1.895 -62.724 1.00 65.44 202 MET A CA 1
ATOM 1550 C C . MET A 1 202 ? 60.963 0.943 -63.822 1.00 65.44 202 MET A C 1
ATOM 1552 O O . MET A 1 202 ? 60.809 1.210 -65.015 1.00 65.44 202 MET A O 1
ATOM 1556 N N . GLU A 1 203 ? 61.501 -0.214 -63.424 1.00 63.34 203 GLU A N 1
ATOM 1557 C CA . GLU A 1 203 ? 62.026 -1.234 -64.347 1.00 63.34 203 GLU A CA 1
ATOM 1558 C C . GLU A 1 203 ? 60.972 -1.705 -65.364 1.00 63.34 203 GLU A C 1
ATOM 1560 O O . GLU A 1 203 ? 61.280 -1.867 -66.544 1.00 63.34 203 GLU A O 1
ATOM 1565 N N . SER A 1 204 ? 59.711 -1.832 -64.944 1.00 63.50 204 SER A N 1
ATOM 1566 C CA . SER A 1 204 ? 58.589 -2.216 -65.810 1.00 63.50 204 SER A CA 1
ATOM 1567 C C . SER A 1 204 ? 58.284 -1.193 -66.911 1.00 63.50 204 SER A C 1
ATOM 1569 O O . SER A 1 204 ? 57.961 -1.572 -68.040 1.00 63.50 204 SER A O 1
ATOM 1571 N N . GLU A 1 205 ? 58.418 0.101 -66.618 1.00 67.62 205 GLU A N 1
ATOM 1572 C CA . GLU A 1 205 ? 58.219 1.176 -67.594 1.00 67.62 205 GLU A CA 1
ATOM 1573 C C . GLU A 1 205 ? 59.362 1.194 -68.612 1.00 67.62 205 GLU A C 1
ATOM 1575 O O . GLU A 1 205 ? 59.113 1.263 -69.817 1.00 67.62 205 GLU A O 1
ATOM 1580 N N . ARG A 1 206 ? 60.606 1.013 -68.145 1.00 65.81 206 ARG A N 1
ATOM 1581 C CA . ARG A 1 206 ? 61.788 0.916 -69.010 1.00 65.81 206 ARG A CA 1
ATOM 1582 C C . ARG A 1 206 ? 61.715 -0.292 -69.949 1.00 65.81 206 ARG A C 1
ATOM 1584 O O . ARG A 1 206 ? 61.958 -0.138 -71.140 1.00 65.81 206 ARG A O 1
ATOM 1591 N N . LEU A 1 207 ? 61.304 -1.460 -69.445 1.00 65.81 207 LEU A N 1
ATOM 1592 C CA . LEU A 1 207 ? 61.109 -2.677 -70.250 1.00 65.81 207 LEU A CA 1
ATOM 1593 C C . LEU A 1 207 ? 60.023 -2.500 -71.324 1.00 65.81 207 LEU A C 1
ATOM 1595 O O . LEU A 1 207 ? 60.158 -2.992 -72.446 1.00 65.81 207 LEU A O 1
ATOM 1599 N N . THR A 1 208 ? 58.949 -1.774 -71.006 1.00 67.31 208 THR A N 1
ATOM 1600 C CA . THR A 1 208 ? 57.867 -1.478 -71.961 1.00 67.31 208 THR A CA 1
ATOM 1601 C C . THR A 1 208 ? 58.335 -0.512 -73.057 1.00 67.31 208 THR A C 1
ATOM 1603 O O . THR A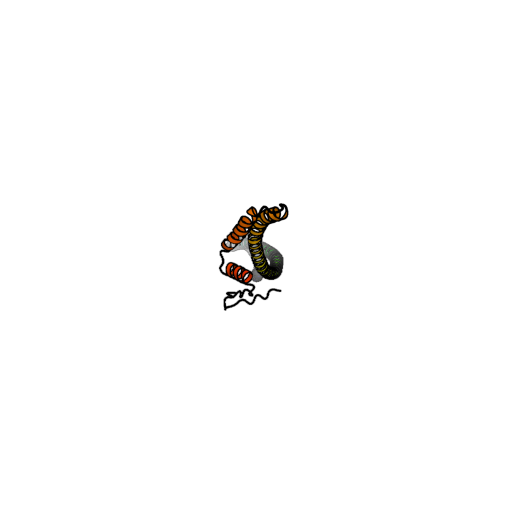 1 208 ? 58.029 -0.705 -74.232 1.00 67.31 208 THR A O 1
ATOM 1606 N N . MET A 1 209 ? 59.137 0.493 -72.701 1.00 66.38 209 MET A N 1
ATOM 1607 C CA . MET A 1 209 ? 59.744 1.425 -73.659 1.00 66.38 209 MET A CA 1
ATOM 1608 C C . MET A 1 209 ? 60.784 0.730 -74.556 1.00 66.38 209 MET A C 1
ATOM 1610 O O . MET A 1 209 ? 60.795 0.917 -75.772 1.00 66.38 209 MET A O 1
ATOM 1614 N N . GLU A 1 210 ? 61.617 -0.140 -73.980 1.00 66.81 210 GLU A N 1
ATOM 1615 C CA . GLU A 1 210 ? 62.648 -0.901 -74.694 1.00 66.81 210 GLU A CA 1
ATOM 1616 C C . GLU A 1 210 ? 62.046 -1.899 -75.697 1.00 66.81 210 GLU A C 1
ATOM 1618 O O . GLU A 1 210 ? 62.514 -2.010 -76.833 1.00 66.81 210 GLU A O 1
ATOM 1623 N N . SER A 1 211 ? 60.958 -2.568 -75.315 1.00 68.25 211 SER A N 1
ATOM 1624 C CA . SER A 1 211 ? 60.204 -3.463 -76.202 1.00 68.25 211 SER A CA 1
ATOM 1625 C C . SER A 1 211 ? 59.449 -2.712 -77.308 1.00 68.25 211 SER A C 1
ATOM 1627 O O . SER A 1 211 ? 59.478 -3.138 -78.464 1.00 68.25 211 SER A O 1
ATOM 1629 N N . ALA A 1 212 ? 58.871 -1.541 -77.012 1.00 66.44 212 ALA A N 1
ATOM 1630 C CA . ALA A 1 212 ? 58.301 -0.660 -78.034 1.00 66.44 212 ALA A CA 1
ATOM 1631 C C . ALA A 1 212 ? 59.360 -0.175 -79.046 1.00 66.44 212 ALA A C 1
ATOM 1633 O O . ALA A 1 212 ? 59.076 -0.097 -80.242 1.00 66.44 212 ALA A O 1
ATOM 1634 N N . ARG A 1 213 ? 60.598 0.085 -78.597 1.00 65.19 213 ARG A N 1
ATOM 1635 C CA . ARG A 1 213 ? 61.725 0.495 -79.453 1.00 65.19 213 ARG A CA 1
ATOM 1636 C C . ARG A 1 213 ? 62.257 -0.638 -80.336 1.00 65.19 213 ARG A C 1
ATOM 1638 O O . ARG A 1 213 ? 62.685 -0.379 -81.458 1.00 65.19 213 ARG A O 1
ATOM 1645 N N . SER A 1 214 ? 62.258 -1.878 -79.842 1.00 67.75 214 SER A N 1
ATOM 1646 C CA . SER A 1 214 ? 62.758 -3.054 -80.574 1.00 67.75 214 SER A CA 1
ATOM 1647 C C . SER A 1 214 ? 61.715 -3.705 -81.492 1.00 67.75 214 SER A C 1
ATOM 1649 O O . SER A 1 214 ? 62.058 -4.592 -82.275 1.00 67.75 214 SER A O 1
ATOM 1651 N N . GLY A 1 215 ? 60.448 -3.278 -81.412 1.00 58.22 215 GLY A N 1
ATOM 1652 C CA . GLY A 1 215 ? 59.338 -3.854 -82.175 1.00 58.22 215 GLY A CA 1
ATOM 1653 C C . GLY A 1 215 ? 58.917 -5.252 -81.702 1.00 58.22 215 GLY A C 1
ATOM 1654 O O . GLY A 1 215 ? 58.160 -5.934 -82.394 1.00 58.22 215 GLY A O 1
ATOM 1655 N N . GLN A 1 216 ? 59.397 -5.701 -80.538 1.00 59.53 216 GLN A N 1
ATOM 1656 C CA . GLN A 1 216 ? 58.997 -6.9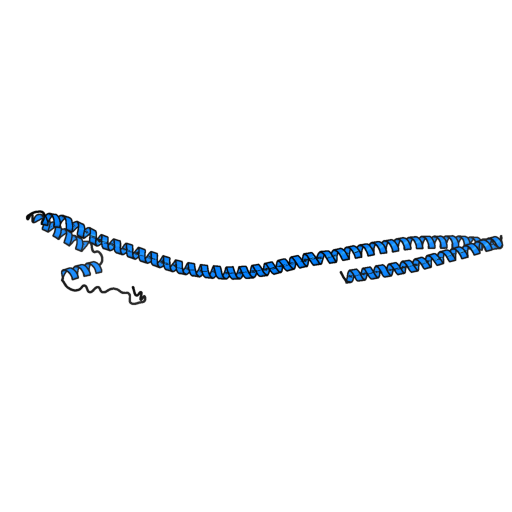62 -79.914 1.00 59.53 216 GLN A CA 1
ATOM 1657 C C . GLN A 1 216 ? 57.892 -6.718 -78.880 1.00 59.53 216 GLN A C 1
ATOM 1659 O O . GLN A 1 216 ? 57.864 -5.692 -78.209 1.00 59.53 216 GLN A O 1
ATOM 1664 N N . LYS A 1 217 ? 56.960 -7.668 -78.725 1.00 50.00 217 LYS A N 1
ATOM 1665 C CA . LYS A 1 217 ? 55.933 -7.584 -77.673 1.00 50.00 217 LYS A CA 1
ATOM 1666 C C . LYS A 1 217 ? 56.605 -7.516 -76.299 1.00 50.00 217 LYS A C 1
ATOM 1668 O O . LYS A 1 217 ? 57.373 -8.412 -75.958 1.00 50.00 217 LYS A O 1
ATOM 1673 N N . ALA A 1 218 ? 56.258 -6.503 -75.508 1.00 47.94 218 ALA A N 1
ATOM 1674 C CA . ALA A 1 218 ? 56.626 -6.422 -74.101 1.00 47.94 218 ALA A CA 1
ATOM 1675 C C . ALA A 1 218 ? 56.117 -7.674 -73.370 1.00 47.94 218 ALA A C 1
ATOM 1677 O O . ALA A 1 218 ? 54.906 -7.867 -73.238 1.00 47.94 218 ALA A O 1
ATOM 1678 N N . VAL A 1 219 ? 57.017 -8.537 -72.894 1.00 47.88 219 VAL A N 1
ATOM 1679 C CA . VAL A 1 219 ? 56.651 -9.546 -71.895 1.00 47.88 219 VAL A CA 1
ATOM 1680 C C . VAL A 1 219 ? 56.649 -8.825 -70.557 1.00 47.88 219 VAL A C 1
ATOM 1682 O O . VAL A 1 219 ? 57.658 -8.764 -69.861 1.00 47.88 219 VAL A O 1
ATOM 1685 N N . ILE A 1 220 ? 55.510 -8.223 -70.221 1.00 46.81 220 ILE A N 1
ATOM 1686 C CA . ILE A 1 220 ? 55.265 -7.749 -68.864 1.00 46.81 220 ILE A CA 1
ATOM 1687 C C . ILE A 1 220 ? 55.055 -9.011 -68.029 1.00 46.81 220 ILE A C 1
ATOM 1689 O O . ILE A 1 220 ? 53.957 -9.564 -67.988 1.00 46.81 220 ILE A O 1
ATOM 1693 N N . ILE A 1 221 ? 56.125 -9.511 -67.406 1.00 41.69 221 ILE A N 1
ATOM 1694 C CA . ILE A 1 221 ? 55.984 -10.442 -66.291 1.00 41.69 221 ILE A CA 1
ATOM 1695 C C . ILE A 1 221 ? 55.370 -9.605 -65.178 1.00 41.69 221 ILE A C 1
ATOM 1697 O O . ILE A 1 221 ? 56.065 -8.887 -64.461 1.00 41.69 221 ILE A O 1
ATOM 1701 N N . GLY A 1 222 ? 54.042 -9.636 -65.088 1.00 35.66 222 GLY A N 1
ATOM 1702 C CA . GLY A 1 222 ? 53.374 -9.213 -63.878 1.00 35.66 222 GLY A CA 1
ATOM 1703 C C . GLY A 1 222 ? 53.961 -10.052 -62.758 1.00 35.66 222 GLY A C 1
ATOM 1704 O O . GLY A 1 222 ? 53.785 -11.269 -62.741 1.00 35.66 222 GLY A O 1
ATOM 1705 N N . THR A 1 223 ? 54.660 -9.420 -61.823 1.00 32.06 223 THR A N 1
ATOM 1706 C CA . THR A 1 223 ? 54.801 -9.966 -60.477 1.00 32.06 223 THR A CA 1
ATOM 1707 C C . THR A 1 223 ? 53.419 -9.898 -59.834 1.00 32.06 223 THR A C 1
ATOM 1709 O O . THR A 1 223 ? 53.146 -9.055 -58.984 1.00 32.06 223 THR A O 1
ATOM 1712 N N . GLY A 1 224 ? 52.518 -10.748 -60.324 1.00 32.09 224 GLY A N 1
ATOM 1713 C CA . GLY A 1 224 ? 51.426 -11.259 -59.533 1.00 32.09 224 GLY A CA 1
ATOM 1714 C C . GLY A 1 224 ? 52.080 -12.123 -58.473 1.00 32.09 224 GLY A C 1
ATOM 1715 O O . GLY A 1 224 ? 52.715 -13.129 -58.783 1.00 32.09 224 GLY A O 1
ATOM 1716 N N . SER A 1 225 ? 51.992 -11.652 -57.239 1.00 31.59 225 SER A N 1
ATOM 1717 C CA . SER A 1 225 ? 52.021 -12.490 -56.057 1.00 31.59 225 SER A CA 1
ATOM 1718 C C . SER A 1 225 ? 51.233 -13.769 -56.326 1.00 31.59 225 SER A C 1
ATOM 1720 O O . SER A 1 225 ? 50.014 -13.732 -56.508 1.00 31.59 225 SER A O 1
ATOM 1722 N N . ASP A 1 226 ? 51.938 -14.891 -56.347 1.00 38.94 226 ASP A N 1
ATOM 1723 C CA . ASP A 1 226 ? 51.331 -16.179 -56.064 1.00 38.94 226 ASP A CA 1
ATOM 1724 C C . ASP A 1 226 ? 50.981 -16.159 -54.571 1.00 38.94 226 ASP A C 1
ATOM 1726 O O . ASP A 1 226 ? 51.845 -16.375 -53.729 1.00 38.94 226 ASP A O 1
ATOM 1730 N N . GLU A 1 227 ? 49.779 -15.664 -54.262 1.00 41.38 227 GLU A N 1
ATOM 1731 C CA . GLU A 1 227 ? 48.860 -16.148 -53.221 1.00 41.38 227 GLU A CA 1
ATOM 1732 C C . GLU A 1 227 ? 47.750 -15.111 -52.965 1.00 41.38 227 GLU A C 1
ATOM 1734 O O . GLU A 1 227 ? 47.929 -14.125 -52.257 1.00 41.38 227 GLU A O 1
ATOM 1739 N N . GLY A 1 228 ? 46.572 -15.385 -53.536 1.00 40.25 228 GLY A N 1
ATOM 1740 C CA . GLY A 1 228 ? 45.281 -15.023 -52.947 1.00 40.25 228 GLY A CA 1
ATOM 1741 C C . GLY A 1 228 ? 44.795 -13.580 -53.088 1.00 40.25 228 GLY A C 1
ATOM 1742 O O . GLY A 1 228 ? 44.737 -12.876 -52.093 1.00 40.25 228 GLY A O 1
ATOM 1743 N N . ASP A 1 229 ? 44.302 -13.194 -54.268 1.00 34.88 229 ASP A N 1
ATOM 1744 C CA . ASP A 1 229 ? 42.951 -12.613 -54.355 1.00 34.88 229 ASP A CA 1
ATOM 1745 C C . ASP A 1 229 ? 42.471 -12.551 -55.809 1.00 34.88 229 ASP A C 1
ATOM 1747 O O . ASP A 1 229 ? 43.004 -11.829 -56.653 1.00 34.88 229 ASP A O 1
ATOM 1751 N N . ASN A 1 230 ? 41.445 -13.340 -56.113 1.00 35.31 230 ASN A N 1
ATOM 1752 C CA . ASN A 1 230 ? 40.771 -13.326 -57.403 1.00 35.31 230 ASN A CA 1
ATOM 1753 C C . ASN A 1 230 ? 39.729 -12.195 -57.382 1.00 35.31 230 ASN A C 1
ATOM 1755 O O . ASN A 1 230 ? 38.538 -12.436 -57.193 1.00 35.31 230 ASN A O 1
ATOM 1759 N N . ILE A 1 231 ? 40.168 -10.950 -57.575 1.00 37.38 231 ILE A N 1
ATOM 1760 C CA . ILE A 1 231 ? 39.260 -9.855 -57.936 1.00 37.38 231 ILE A CA 1
ATOM 1761 C C . ILE A 1 231 ? 39.116 -9.874 -59.458 1.00 37.38 231 ILE A C 1
ATOM 1763 O O . ILE A 1 231 ? 39.881 -9.267 -60.205 1.00 37.38 231 ILE A O 1
ATOM 1767 N N . THR A 1 232 ? 38.122 -10.625 -59.923 1.00 36.03 232 THR A N 1
ATOM 1768 C CA . THR A 1 232 ? 37.575 -10.499 -61.276 1.00 36.03 232 THR A CA 1
ATOM 1769 C C . THR A 1 232 ? 36.974 -9.104 -61.424 1.00 36.03 232 THR A C 1
ATOM 1771 O O . THR A 1 232 ? 35.978 -8.791 -60.777 1.00 36.03 232 THR A O 1
ATOM 1774 N N . LEU A 1 233 ? 37.582 -8.269 -62.267 1.00 37.28 233 LEU A N 1
ATOM 1775 C CA . LEU A 1 233 ? 37.032 -6.981 -62.675 1.00 37.28 233 LEU A CA 1
ATOM 1776 C C . LEU A 1 233 ? 36.096 -7.203 -63.877 1.00 37.28 233 LEU A C 1
ATOM 1778 O O . LEU A 1 233 ? 36.571 -7.460 -64.984 1.00 37.28 233 LEU A O 1
ATOM 1782 N N . PHE A 1 234 ? 34.787 -7.112 -63.648 1.00 45.03 234 PHE A N 1
ATOM 1783 C CA . PHE A 1 234 ? 33.790 -6.665 -64.625 1.00 45.03 234 PHE A CA 1
ATOM 1784 C C . PHE A 1 234 ? 32.765 -5.799 -63.902 1.00 45.03 234 PHE A C 1
ATOM 1786 O O . PHE A 1 234 ? 32.325 -6.221 -62.809 1.00 45.03 234 PHE A O 1
#

Radius of gyration: 63.66 Å; chains: 1; bounding box: 112×42×166 Å